Protein AF-M5C1G4-F1 (afdb_monomer_lite)

pLDDT: mean 83.72, std 13.65, range [40.34, 97.38]

Radius of gyration: 17.53 Å; chains: 1; bounding box: 55×46×40 Å

Foldseek 3Di:
DVVLLVCLVPDPDPVSLLVSLVVLLVLLVVLPDDDDPPPPPCCDPVNSVVSLLVCLDLSNLLSLLLQLQQQQVPLPSVLSSLVSLLSSCLDLSNLVNNLVQQPDFHPHAVCSLVVDPDDPPDPDDRRGDTSLSSLLCLLLCPVVPHDLVSLLSSLSSLQSNLPDDDDSVVSNVVSCVSCVVSLVCLLPDDPPRVSNNVSSVVSNVVVVVD

Organism: Thanatephorus cucumeris (strain AG1-IB / isolate 7/3/14) (NCBI:txid1108050)

Secondary structure (DSSP, 8-state):
-HHHHHHHHH---HHHHHHHHHHHHHHHHHHHSPPPTT------HHHHHHHHHHHSSHHHHHHHHHHHHHTTT-HHHHHHHHHHHHHHHTSTTTHHHHHHHHSSBPSS-HHHHH-----TTS-------BHHHHHHHHHH-TTS-S-HHHHHHHHHHHHHHHT--SS-HHHHHHHHHHHHHHHHHHHHS-SS-HHHHHHHHHHHHHHH--

Sequence (210 aa):
MDQVINLSQRSDTVALKSEAARVLVNAVKSLWSPAGPEESIAISSAQRKRAVRRLSNRQSTRALAELVGRSRRYPVLLNEGVIALTLLGSQHHGAPHVISTYDRALDVPMAVVTGSKQSAEEGNTLE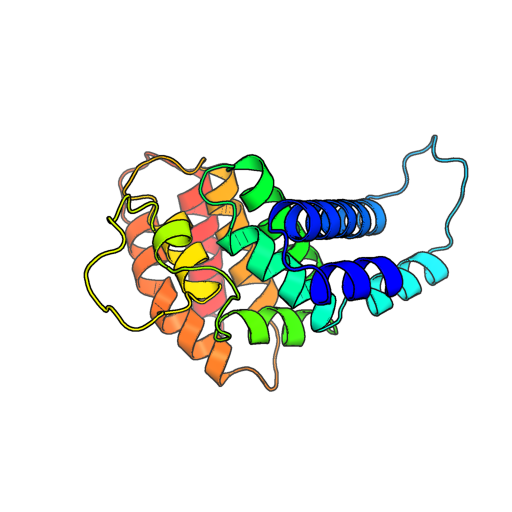HPKLLDMLSIILKNDDKVFPPQLRANVCTLFGSVSSMESSALRTIEKVKRTIKPVLSGIVEADKEEPIVQTAAKKILDAWAET

Structure (mmCIF, N/CA/C/O backbone):
data_AF-M5C1G4-F1
#
_entry.id   AF-M5C1G4-F1
#
loop_
_atom_site.group_PDB
_atom_site.id
_atom_site.type_symbol
_atom_site.label_atom_id
_atom_site.label_alt_id
_atom_site.label_comp_id
_atom_site.label_asym_id
_atom_site.label_entity_id
_atom_site.label_seq_id
_atom_site.pdbx_PDB_ins_code
_atom_site.Cartn_x
_atom_site.Cartn_y
_atom_site.Cartn_z
_atom_site.occupancy
_atom_site.B_iso_or_equiv
_atom_site.auth_seq_id
_atom_site.auth_comp_id
_atom_site.auth_asym_id
_atom_site.auth_atom_id
_atom_site.pdbx_PDB_model_num
ATOM 1 N N . MET A 1 1 ? 13.345 -9.021 -15.022 1.00 65.94 1 MET A N 1
ATOM 2 C CA . MET A 1 1 ? 12.062 -8.591 -14.422 1.00 65.94 1 MET A CA 1
ATOM 3 C C . MET A 1 1 ? 10.884 -8.915 -15.316 1.00 65.94 1 MET A C 1
ATOM 5 O O . MET A 1 1 ? 10.014 -9.633 -14.851 1.00 65.94 1 MET A O 1
ATOM 9 N N . ASP A 1 2 ? 10.894 -8.520 -16.590 1.00 70.06 2 ASP A N 1
ATOM 10 C CA . ASP A 1 2 ? 9.800 -8.841 -17.527 1.00 70.06 2 ASP A CA 1
ATOM 11 C C . ASP A 1 2 ? 9.511 -10.354 -17.608 1.00 70.06 2 ASP A C 1
ATOM 13 O O . ASP A 1 2 ? 8.361 -10.766 -17.566 1.00 70.06 2 ASP A O 1
ATOM 17 N N . GLN A 1 3 ? 10.547 -11.203 -17.588 1.00 68.38 3 GLN A N 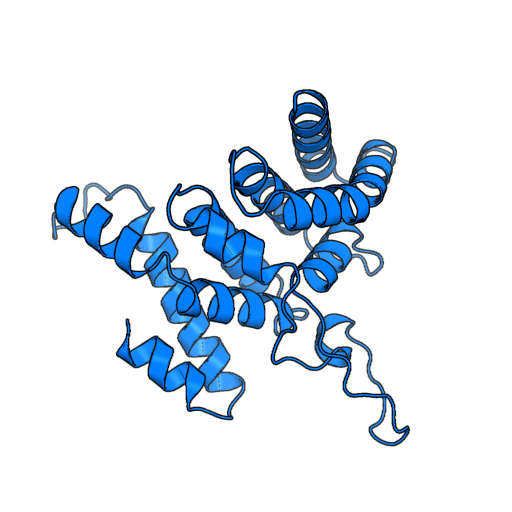1
ATOM 18 C CA . GLN A 1 3 ? 10.390 -12.666 -17.524 1.00 68.38 3 GLN A CA 1
ATOM 19 C C . GLN A 1 3 ? 9.711 -13.158 -16.232 1.00 68.38 3 GLN A C 1
ATOM 21 O O . GLN A 1 3 ? 8.840 -14.014 -16.304 1.00 68.38 3 GLN A O 1
ATOM 26 N N . VAL A 1 4 ? 10.052 -12.600 -15.064 1.00 68.81 4 VAL A N 1
ATOM 27 C CA . VAL A 1 4 ? 9.454 -12.978 -13.764 1.00 68.81 4 VAL A CA 1
ATOM 28 C C . VAL A 1 4 ? 7.987 -12.546 -13.696 1.00 68.81 4 VAL A C 1
ATOM 30 O O . VAL A 1 4 ? 7.127 -13.307 -13.259 1.00 68.81 4 VAL A O 1
ATOM 33 N N . ILE A 1 5 ? 7.685 -11.344 -14.191 1.00 70.62 5 ILE A N 1
ATOM 34 C CA . ILE A 1 5 ? 6.319 -10.817 -14.271 1.00 70.62 5 ILE A CA 1
ATOM 35 C C . ILE A 1 5 ? 5.481 -11.644 -15.259 1.00 70.62 5 ILE A C 1
ATOM 37 O O . ILE A 1 5 ? 4.356 -12.024 -14.937 1.00 70.62 5 ILE A O 1
ATOM 41 N N . ASN A 1 6 ? 6.039 -11.988 -16.422 1.00 70.25 6 ASN A N 1
ATOM 42 C CA . ASN A 1 6 ? 5.366 -12.821 -17.420 1.00 70.25 6 ASN A CA 1
ATOM 43 C C . ASN A 1 6 ? 5.152 -14.262 -16.933 1.00 70.25 6 ASN A C 1
ATOM 45 O O . ASN A 1 6 ? 4.118 -14.853 -17.232 1.00 70.25 6 ASN A O 1
ATOM 49 N N . LEU A 1 7 ? 6.088 -14.828 -16.164 1.00 66.75 7 LEU A N 1
ATOM 50 C CA . LEU A 1 7 ? 5.911 -16.134 -15.522 1.00 66.75 7 LEU A CA 1
ATOM 51 C C . LEU A 1 7 ? 4.775 -16.096 -14.496 1.00 66.75 7 LEU A C 1
ATOM 53 O O . LEU A 1 7 ? 3.922 -16.978 -14.516 1.00 66.75 7 LEU A O 1
ATOM 57 N N . SER A 1 8 ? 4.707 -15.053 -13.663 1.00 65.50 8 SER A N 1
ATOM 58 C CA . SER A 1 8 ? 3.612 -14.863 -12.698 1.00 65.50 8 SER A CA 1
ATOM 59 C C . SER A 1 8 ? 2.239 -14.790 -13.378 1.00 65.50 8 SER A C 1
ATOM 61 O O . SER A 1 8 ? 1.286 -15.415 -12.925 1.00 65.50 8 SER A O 1
ATOM 63 N N . GLN A 1 9 ? 2.140 -14.091 -14.512 1.00 64.31 9 GLN A N 1
ATOM 64 C CA . GLN A 1 9 ? 0.883 -13.969 -15.261 1.00 64.31 9 GLN A CA 1
ATOM 65 C C . GLN A 1 9 ? 0.422 -15.273 -15.921 1.00 64.31 9 GLN A C 1
ATOM 67 O O . GLN A 1 9 ? -0.773 -15.452 -16.126 1.00 64.31 9 GLN A O 1
ATOM 72 N N . ARG A 1 10 ? 1.358 -16.155 -16.281 1.00 68.25 10 ARG A N 1
ATOM 73 C CA . ARG A 1 10 ? 1.081 -17.419 -16.983 1.00 68.25 10 ARG A CA 1
ATOM 74 C C . ARG A 1 10 ? 0.920 -18.617 -16.050 1.00 68.25 10 ARG A C 1
ATOM 76 O O . ARG A 1 10 ? 0.668 -19.715 -16.530 1.00 68.25 10 ARG A O 1
ATOM 83 N N . SER A 1 11 ? 1.148 -18.426 -14.756 1.00 67.06 11 SER A N 1
ATOM 84 C CA . SER A 1 11 ? 1.132 -19.506 -13.776 1.00 67.06 11 SER A CA 1
ATOM 85 C C . SER A 1 11 ? -0.182 -19.508 -13.023 1.00 67.06 11 SER A C 1
ATOM 87 O O . SER A 1 11 ? -0.544 -18.489 -12.448 1.00 67.06 11 SER A O 1
ATOM 89 N N . ASP A 1 12 ? -0.842 -20.657 -12.935 1.00 61.38 12 ASP A N 1
ATOM 90 C CA . ASP A 1 12 ? -2.102 -20.787 -12.191 1.00 61.38 12 ASP A CA 1
ATOM 91 C C . ASP A 1 12 ? -1.889 -21.064 -10.695 1.00 61.38 12 ASP A C 1
ATOM 93 O O . ASP A 1 12 ? -2.826 -21.033 -9.898 1.00 61.38 12 ASP A O 1
ATOM 97 N N . THR A 1 13 ? -0.642 -21.291 -10.269 1.00 74.12 13 THR A N 1
ATOM 98 C CA . THR A 1 13 ? -0.345 -21.607 -8.871 1.00 74.12 13 THR A CA 1
ATOM 99 C C . THR A 1 13 ? -0.156 -20.342 -8.034 1.00 74.12 13 THR A C 1
ATOM 101 O O . THR A 1 13 ? 0.699 -19.489 -8.292 1.00 74.12 13 THR A O 1
ATOM 104 N N . VAL A 1 14 ? -0.935 -20.242 -6.954 1.00 71.06 14 VAL A N 1
ATOM 105 C CA . VAL A 1 14 ? -0.861 -19.135 -5.984 1.00 71.06 14 VAL A CA 1
ATOM 106 C C . VAL A 1 14 ? 0.544 -19.007 -5.384 1.00 71.06 14 VAL A C 1
ATOM 108 O O . VAL A 1 14 ? 1.018 -17.890 -5.165 1.00 71.06 14 VAL A O 1
ATOM 111 N N . ALA A 1 15 ? 1.235 -20.131 -5.170 1.00 73.56 15 ALA A N 1
ATOM 112 C CA . ALA A 1 15 ? 2.601 -20.161 -4.652 1.00 73.56 15 ALA A CA 1
ATOM 113 C C . ALA A 1 15 ? 3.581 -19.416 -5.574 1.00 73.56 15 ALA A C 1
ATOM 115 O O . ALA A 1 15 ? 4.295 -18.525 -5.117 1.00 73.56 15 ALA A O 1
ATOM 116 N N . LEU A 1 16 ? 3.555 -19.700 -6.880 1.00 76.56 16 LEU A N 1
ATOM 117 C CA . LEU A 1 16 ? 4.459 -19.068 -7.841 1.00 76.56 16 LEU A CA 1
ATOM 118 C C . LEU A 1 16 ? 4.124 -17.586 -8.058 1.00 76.56 16 LEU A C 1
ATOM 120 O O . LEU A 1 16 ? 5.034 -16.759 -8.110 1.00 76.56 16 LEU A O 1
ATOM 124 N N . LYS A 1 17 ? 2.832 -17.220 -8.091 1.00 76.81 17 LYS A N 1
ATOM 125 C CA . LYS A 1 17 ? 2.408 -15.806 -8.141 1.00 76.81 17 LYS A CA 1
ATOM 126 C C . LYS A 1 17 ? 2.894 -15.019 -6.917 1.00 76.81 17 LYS A C 1
ATOM 128 O O . LYS A 1 17 ? 3.276 -13.855 -7.042 1.00 76.81 17 LYS A O 1
ATOM 133 N N . SER A 1 18 ? 2.867 -15.636 -5.736 1.00 76.75 18 SER A N 1
ATOM 134 C CA . SER A 1 18 ? 3.304 -15.015 -4.477 1.00 76.75 18 SER A CA 1
ATOM 135 C C . SER A 1 18 ? 4.822 -14.871 -4.414 1.00 76.75 18 SER A C 1
ATOM 137 O O . SER A 1 18 ? 5.313 -13.816 -4.021 1.00 76.75 18 SER A O 1
ATOM 139 N N . GLU A 1 19 ? 5.564 -15.876 -4.878 1.00 81.00 19 GLU A N 1
ATOM 140 C CA . GLU A 1 19 ? 7.027 -15.834 -4.905 1.00 81.00 19 GLU A CA 1
ATOM 141 C C . GLU A 1 19 ? 7.555 -14.836 -5.943 1.00 81.00 19 GLU A C 1
ATOM 143 O O . GLU A 1 19 ? 8.418 -14.012 -5.646 1.00 81.00 19 GLU A O 1
ATOM 148 N N . ALA A 1 20 ? 6.962 -14.798 -7.139 1.00 79.19 20 ALA A N 1
ATOM 149 C CA . ALA A 1 20 ? 7.294 -13.786 -8.139 1.00 79.19 20 ALA A CA 1
ATOM 150 C C . ALA A 1 20 ? 7.023 -12.358 -7.629 1.00 79.19 20 ALA A C 1
ATOM 152 O O . ALA A 1 20 ? 7.803 -11.438 -7.887 1.00 79.19 20 ALA A O 1
ATOM 153 N N . ALA A 1 21 ? 5.939 -12.167 -6.870 1.00 80.50 21 ALA A N 1
ATOM 154 C CA . ALA A 1 21 ? 5.645 -10.885 -6.245 1.00 80.50 21 ALA A CA 1
ATOM 155 C C . ALA A 1 21 ? 6.619 -10.551 -5.098 1.00 80.50 21 ALA A C 1
ATOM 157 O O . ALA A 1 21 ? 6.988 -9.388 -4.959 1.00 80.50 21 ALA A O 1
ATOM 158 N N . ARG A 1 22 ? 7.110 -11.538 -4.334 1.00 85.31 22 ARG A N 1
ATOM 159 C CA . ARG A 1 22 ? 8.187 -11.343 -3.342 1.00 85.31 22 ARG A CA 1
ATOM 160 C C . ARG A 1 22 ? 9.498 -10.903 -3.981 1.00 85.31 22 ARG A C 1
ATOM 162 O O . ARG A 1 22 ? 10.123 -9.954 -3.514 1.00 85.31 22 ARG A O 1
ATOM 169 N N . VAL A 1 23 ? 9.886 -11.529 -5.091 1.00 86.88 23 VAL A N 1
ATOM 170 C CA . VAL A 1 23 ? 11.059 -11.101 -5.870 1.00 86.88 23 VAL A CA 1
ATOM 171 C C . VAL A 1 23 ? 10.890 -9.653 -6.337 1.00 86.88 23 VAL A C 1
ATOM 173 O O . VAL A 1 23 ? 11.825 -8.857 -6.249 1.00 86.88 23 VAL A O 1
ATOM 176 N N . LEU A 1 24 ? 9.688 -9.281 -6.786 1.00 85.56 24 LEU A N 1
ATOM 177 C CA . LEU A 1 24 ? 9.374 -7.909 -7.179 1.00 85.56 24 LEU A CA 1
ATOM 178 C C . LEU A 1 24 ? 9.450 -6.922 -6.006 1.00 85.56 24 LEU A C 1
ATOM 180 O O . LEU A 1 24 ? 10.047 -5.860 -6.161 1.00 85.56 24 LEU A O 1
ATOM 184 N N . VAL A 1 25 ? 8.893 -7.269 -4.844 1.00 87.25 25 VAL A N 1
ATOM 185 C CA . VAL A 1 25 ? 9.008 -6.485 -3.605 1.00 87.25 25 VAL A CA 1
ATOM 186 C C . VAL A 1 25 ? 10.475 -6.217 -3.276 1.00 87.25 25 VAL A C 1
ATOM 188 O O . VAL A 1 25 ? 10.849 -5.064 -3.061 1.00 87.25 25 VAL A O 1
ATOM 191 N N . ASN A 1 26 ? 11.310 -7.257 -3.279 1.00 87.69 26 ASN A N 1
ATOM 192 C CA . ASN A 1 26 ? 12.729 -7.129 -2.960 1.00 87.69 26 ASN A CA 1
ATOM 193 C C . ASN A 1 26 ? 13.451 -6.250 -3.983 1.00 87.69 26 ASN A C 1
ATOM 195 O O . ASN A 1 26 ? 14.178 -5.342 -3.596 1.00 87.69 26 ASN A O 1
ATOM 199 N N . ALA A 1 27 ? 13.175 -6.427 -5.277 1.00 85.19 27 ALA A N 1
ATOM 200 C CA . ALA A 1 27 ? 13.736 -5.574 -6.321 1.00 85.19 27 ALA A CA 1
ATOM 201 C C . ALA A 1 27 ? 13.354 -4.093 -6.143 1.00 85.19 27 ALA A C 1
ATOM 203 O O . ALA A 1 27 ? 14.204 -3.218 -6.308 1.00 85.19 27 ALA A O 1
ATOM 204 N N . VAL A 1 28 ? 12.096 -3.799 -5.786 1.00 85.19 28 VAL A N 1
ATOM 205 C CA . VAL A 1 28 ? 11.648 -2.429 -5.488 1.00 85.19 28 VAL A CA 1
ATOM 206 C C . VAL A 1 28 ? 12.364 -1.892 -4.248 1.00 85.19 28 VAL A C 1
ATOM 208 O O . VAL A 1 28 ? 12.929 -0.808 -4.305 1.00 85.19 28 VAL A O 1
ATOM 211 N N . LYS A 1 29 ? 12.423 -2.639 -3.143 1.00 85.50 29 LYS A N 1
ATOM 212 C CA . LYS A 1 29 ? 13.118 -2.181 -1.929 1.00 85.50 29 LYS A CA 1
ATOM 213 C C . LYS A 1 29 ? 14.605 -1.909 -2.183 1.00 85.50 29 LYS A C 1
ATOM 215 O O . LYS A 1 29 ? 15.086 -0.833 -1.842 1.00 85.50 29 LYS A O 1
ATOM 220 N N . SER A 1 30 ? 15.316 -2.827 -2.841 1.00 84.69 30 SER A N 1
ATOM 221 C CA . SER A 1 30 ? 16.748 -2.681 -3.138 1.00 84.69 30 SER A CA 1
ATOM 222 C C . SER A 1 30 ? 17.047 -1.468 -4.021 1.00 84.69 30 SER A C 1
ATOM 224 O O . SER A 1 30 ? 18.029 -0.770 -3.798 1.00 84.69 30 SER A O 1
ATOM 226 N N . LEU A 1 31 ? 16.188 -1.163 -4.999 1.00 83.56 31 LEU A N 1
ATOM 227 C CA . LEU A 1 31 ? 16.377 0.003 -5.870 1.00 83.56 31 LEU A CA 1
ATOM 228 C C . LEU A 1 31 ? 16.142 1.347 -5.165 1.00 83.56 31 LEU A C 1
ATOM 230 O O . LEU A 1 31 ? 16.612 2.370 -5.664 1.00 83.56 31 LEU A O 1
ATOM 234 N N . TRP A 1 32 ? 15.426 1.350 -4.039 1.00 84.12 32 TRP A N 1
ATOM 235 C CA . TRP A 1 32 ? 15.151 2.538 -3.226 1.00 84.12 32 TRP A CA 1
ATOM 236 C C . TRP A 1 32 ? 15.997 2.608 -1.951 1.00 84.12 32 TRP A C 1
ATOM 238 O O . TRP A 1 32 ? 15.960 3.627 -1.263 1.00 84.12 32 TRP A O 1
ATOM 248 N N . SER A 1 33 ? 16.793 1.578 -1.657 1.00 78.88 33 SER A N 1
ATOM 249 C CA . SER A 1 33 ? 17.777 1.631 -0.580 1.00 78.88 33 SER A CA 1
ATOM 250 C C . SER A 1 33 ? 18.936 2.557 -0.972 1.00 78.88 33 SER A C 1
ATOM 252 O O . SER A 1 33 ? 19.431 2.480 -2.107 1.00 78.88 33 SER A O 1
ATOM 254 N N . PRO A 1 34 ? 19.410 3.443 -0.075 1.00 66.25 34 PRO A N 1
ATOM 255 C CA . PRO A 1 34 ? 20.711 4.069 -0.265 1.00 66.25 34 PRO A CA 1
ATOM 256 C C . PRO A 1 34 ? 21.771 2.959 -0.341 1.00 66.25 34 PRO A C 1
ATOM 258 O O . PRO A 1 34 ? 21.681 1.970 0.386 1.00 66.25 34 PRO A O 1
ATOM 261 N N . ALA A 1 35 ? 22.738 3.094 -1.255 1.00 60.47 35 ALA A N 1
ATOM 262 C CA . ALA A 1 35 ? 23.834 2.129 -1.337 1.00 60.47 35 ALA A CA 1
ATOM 263 C C . ALA A 1 35 ? 24.643 2.220 -0.038 1.00 60.47 35 ALA A C 1
ATOM 265 O O . ALA A 1 35 ? 25.035 3.321 0.357 1.00 60.47 35 ALA A O 1
ATOM 266 N N . GLY A 1 36 ? 24.840 1.087 0.633 1.00 58.25 36 GLY A N 1
ATOM 267 C CA . GLY A 1 36 ? 25.713 1.018 1.798 1.00 58.25 36 GLY A CA 1
ATOM 268 C C . GLY A 1 36 ? 27.183 1.190 1.393 1.00 58.25 36 GLY A C 1
ATOM 269 O O . GLY A 1 36 ? 27.531 0.928 0.241 1.00 58.25 36 GLY A O 1
ATOM 270 N N . PRO A 1 37 ? 28.065 1.600 2.321 1.00 54.53 37 PRO A N 1
ATOM 271 C CA . PRO A 1 37 ? 29.493 1.774 2.043 1.00 54.53 37 PRO A CA 1
ATOM 272 C C . PRO A 1 37 ? 30.215 0.487 1.588 1.00 54.53 37 PRO A C 1
ATOM 274 O O . PRO A 1 37 ? 31.289 0.587 1.006 1.00 54.53 37 PRO A O 1
ATOM 277 N N . GLU A 1 38 ? 29.631 -0.701 1.799 1.00 56.44 38 GLU A N 1
ATOM 278 C CA . GLU A 1 38 ? 30.237 -2.005 1.469 1.00 56.44 38 GLU A CA 1
ATOM 279 C C . GLU A 1 38 ? 29.704 -2.672 0.181 1.00 56.44 38 GLU A C 1
ATOM 281 O O . GLU A 1 38 ? 30.217 -3.713 -0.231 1.00 56.44 38 GLU A O 1
ATOM 286 N N . GLU A 1 39 ? 28.711 -2.095 -0.509 1.00 56.59 39 GLU A N 1
ATOM 287 C CA . GLU A 1 39 ? 28.192 -2.674 -1.760 1.00 56.59 39 GLU A CA 1
ATOM 288 C C . GLU A 1 39 ? 29.066 -2.264 -2.959 1.00 56.59 39 GLU A C 1
ATOM 290 O O . GLU A 1 39 ? 28.833 -1.268 -3.644 1.00 56.59 39 GLU A O 1
ATOM 295 N N . SER A 1 40 ? 30.090 -3.073 -3.229 1.00 49.34 40 SER A N 1
ATOM 296 C CA . SER A 1 40 ? 31.132 -2.898 -4.255 1.00 49.34 40 SER A CA 1
ATOM 297 C C . SER A 1 40 ? 30.675 -3.035 -5.721 1.00 49.34 40 SER A C 1
ATOM 299 O O . SER A 1 40 ? 31.493 -3.196 -6.625 1.00 49.34 40 SER A O 1
ATOM 301 N N . ILE A 1 41 ? 29.380 -2.876 -6.004 1.00 56.31 41 ILE A N 1
ATOM 302 C CA . ILE A 1 41 ? 28.877 -2.633 -7.360 1.00 56.31 41 ILE A CA 1
ATOM 303 C C . ILE A 1 41 ? 28.204 -1.267 -7.335 1.00 56.31 41 ILE A C 1
ATOM 305 O O . ILE A 1 41 ? 27.015 -1.147 -7.041 1.00 56.31 41 ILE A O 1
ATOM 309 N N . ALA A 1 42 ? 28.969 -0.219 -7.641 1.00 62.50 42 ALA A N 1
ATOM 310 C CA . ALA A 1 42 ? 28.446 1.135 -7.773 1.00 62.50 42 ALA A CA 1
ATOM 311 C C . ALA A 1 42 ? 27.492 1.211 -8.981 1.00 62.50 42 ALA A C 1
ATOM 313 O O . ALA A 1 42 ? 27.868 1.617 -10.080 1.00 62.50 42 ALA A O 1
ATOM 314 N N . ILE A 1 43 ? 26.238 0.791 -8.792 1.00 68.06 43 ILE A N 1
ATOM 315 C CA . ILE A 1 43 ? 25.170 1.002 -9.767 1.00 68.06 43 ILE A CA 1
ATOM 316 C C . ILE A 1 43 ? 25.020 2.510 -9.916 1.00 68.06 43 ILE A C 1
ATOM 318 O O . ILE A 1 43 ? 24.701 3.215 -8.954 1.00 68.06 43 ILE A O 1
ATOM 322 N N . SER A 1 44 ? 25.237 3.016 -11.128 1.00 78.62 44 SER A N 1
ATOM 323 C CA . SER A 1 44 ? 25.150 4.452 -11.352 1.00 78.62 44 SER A CA 1
ATOM 324 C C . SER A 1 44 ? 23.735 4.949 -11.047 1.00 78.62 44 SER A C 1
ATOM 326 O O . SER A 1 44 ? 22.735 4.263 -11.290 1.00 78.62 44 SER A O 1
ATOM 328 N N . SER A 1 45 ? 23.623 6.186 -10.561 1.00 79.69 45 SER A N 1
ATOM 329 C CA . SER A 1 45 ? 22.319 6.827 -10.331 1.00 79.69 45 SER A CA 1
ATOM 330 C C . SER A 1 45 ? 21.423 6.767 -11.583 1.00 79.69 45 SER A C 1
ATOM 332 O O . SER A 1 45 ? 20.214 6.551 -11.490 1.00 79.69 45 SER A O 1
ATOM 334 N N . ALA A 1 46 ? 22.018 6.849 -12.780 1.00 82.56 46 ALA A N 1
ATOM 335 C CA . ALA A 1 46 ? 21.313 6.702 -14.051 1.00 82.56 46 ALA A CA 1
ATOM 336 C C . ALA A 1 46 ? 20.754 5.282 -14.274 1.00 82.56 46 ALA A C 1
ATOM 338 O O . ALA A 1 46 ? 19.598 5.136 -14.685 1.00 82.56 46 ALA A O 1
ATOM 339 N N . GLN A 1 47 ? 21.535 4.238 -13.975 1.00 83.56 47 GLN A N 1
ATOM 340 C CA . GLN A 1 47 ? 21.085 2.844 -14.050 1.00 83.56 47 GLN A CA 1
ATOM 341 C C . GLN A 1 47 ? 19.946 2.575 -13.062 1.00 83.56 47 GLN A C 1
ATOM 343 O O . GLN A 1 47 ? 18.927 2.000 -13.453 1.00 83.56 47 GLN A O 1
ATOM 348 N N . ARG A 1 48 ? 20.058 3.079 -11.825 1.00 83.00 48 ARG A N 1
ATOM 349 C CA . ARG A 1 48 ? 18.999 2.987 -10.809 1.00 83.00 48 ARG A CA 1
ATOM 350 C C . ARG A 1 48 ? 17.713 3.668 -11.277 1.00 83.00 48 ARG A C 1
ATOM 352 O O . ARG A 1 48 ? 16.666 3.029 -11.312 1.00 83.00 48 ARG A O 1
ATOM 359 N N . LYS A 1 49 ? 17.787 4.917 -11.756 1.00 83.81 49 LYS A N 1
ATOM 360 C CA . LYS A 1 49 ? 16.630 5.644 -12.324 1.00 83.81 49 LYS A CA 1
ATOM 361 C C . LYS A 1 49 ? 15.995 4.910 -13.510 1.00 83.81 49 LYS A C 1
ATOM 363 O O . LYS A 1 49 ? 14.778 4.945 -13.689 1.00 83.81 49 LYS A O 1
ATOM 368 N N . ARG A 1 50 ? 16.793 4.249 -14.357 1.00 86.25 50 ARG A N 1
ATOM 369 C CA . ARG A 1 50 ? 16.278 3.432 -15.469 1.00 86.25 50 ARG A CA 1
ATOM 370 C C . ARG A 1 50 ? 15.547 2.187 -14.962 1.00 86.25 50 ARG A C 1
ATOM 372 O O . ARG A 1 50 ? 14.477 1.880 -15.478 1.00 86.25 50 ARG A O 1
ATOM 379 N N . ALA A 1 51 ? 16.094 1.497 -13.964 1.00 86.25 51 ALA A N 1
ATOM 380 C CA . ALA A 1 51 ? 15.474 0.319 -13.365 1.00 86.25 51 ALA A CA 1
ATOM 381 C C . ALA A 1 51 ? 14.161 0.662 -12.640 1.00 86.25 51 ALA A C 1
ATOM 383 O O . ALA A 1 51 ? 13.150 0.010 -12.893 1.00 86.25 51 ALA A O 1
ATOM 384 N N . VAL A 1 52 ? 14.148 1.742 -11.849 1.00 86.56 52 VAL A N 1
ATOM 385 C CA . VAL A 1 52 ? 12.946 2.315 -11.216 1.00 86.56 52 VAL A CA 1
ATOM 386 C C . VAL A 1 52 ? 11.847 2.532 -12.254 1.00 86.56 52 VAL A C 1
ATOM 388 O O . VAL A 1 52 ? 10.761 1.974 -12.132 1.00 86.56 52 VAL A O 1
ATOM 391 N N . ARG A 1 53 ? 12.150 3.253 -13.343 1.00 86.81 53 ARG A N 1
ATOM 392 C CA . ARG A 1 53 ? 11.178 3.513 -14.418 1.00 86.81 53 ARG A CA 1
ATOM 393 C C . ARG A 1 53 ? 10.652 2.242 -15.079 1.00 86.81 53 ARG A C 1
ATOM 395 O O . ARG A 1 53 ? 9.476 2.187 -15.411 1.00 86.81 53 ARG A O 1
ATOM 402 N N . ARG A 1 54 ? 11.496 1.220 -15.257 1.00 88.25 54 ARG A N 1
ATOM 403 C CA . ARG A 1 54 ? 11.055 -0.071 -15.806 1.00 88.25 54 ARG A CA 1
ATOM 404 C C . ARG A 1 54 ? 10.108 -0.806 -14.866 1.00 88.25 54 ARG A C 1
ATOM 406 O O . ARG A 1 54 ? 9.201 -1.464 -15.358 1.00 88.25 54 ARG A O 1
ATOM 413 N N . LEU A 1 55 ? 10.305 -0.712 -13.552 1.00 88.44 55 LEU A N 1
ATOM 414 C CA . LEU A 1 55 ? 9.430 -1.354 -12.568 1.00 88.44 55 LEU A CA 1
ATOM 415 C C . LEU A 1 55 ? 8.133 -0.585 -12.324 1.00 88.44 55 LEU A C 1
ATOM 417 O O . LEU A 1 55 ? 7.122 -1.219 -12.028 1.00 88.44 55 LEU A O 1
ATOM 421 N N . SER A 1 56 ? 8.133 0.737 -12.493 1.00 90.62 56 SER A N 1
ATOM 422 C CA . SER A 1 56 ? 6.950 1.599 -12.396 1.00 90.62 56 SER A CA 1
ATOM 423 C C . SER A 1 56 ? 6.007 1.412 -13.589 1.00 90.62 56 SER A C 1
ATOM 425 O O . SER A 1 56 ? 5.843 2.304 -14.414 1.00 90.62 56 SER A O 1
ATOM 427 N N . ASN A 1 57 ? 5.387 0.237 -13.690 1.00 91.50 57 ASN A N 1
ATOM 428 C CA . ASN A 1 57 ? 4.467 -0.127 -14.762 1.00 91.50 57 ASN A CA 1
ATOM 429 C C . ASN A 1 57 ? 3.193 -0.812 -14.217 1.00 91.50 57 ASN A C 1
ATOM 431 O O . ASN A 1 57 ? 3.102 -1.190 -13.042 1.00 91.50 57 ASN A O 1
ATOM 435 N N . ARG A 1 58 ? 2.188 -0.991 -15.086 1.00 91.75 58 ARG A N 1
ATOM 436 C CA . ARG A 1 58 ? 0.889 -1.605 -14.734 1.00 91.75 58 ARG A CA 1
ATOM 437 C C . ARG A 1 58 ? 0.995 -3.052 -14.249 1.00 91.75 58 ARG A C 1
ATOM 439 O O . ARG A 1 58 ? 0.187 -3.480 -13.434 1.00 91.75 58 ARG A O 1
ATOM 446 N N . GLN A 1 59 ? 1.934 -3.827 -14.780 1.00 91.00 59 GLN A N 1
ATOM 447 C CA . GLN A 1 59 ? 2.055 -5.244 -14.447 1.00 91.00 59 GLN A CA 1
ATOM 448 C C . GLN A 1 59 ? 2.668 -5.431 -13.056 1.00 91.00 59 GLN A C 1
ATOM 450 O O . GLN A 1 59 ? 2.152 -6.222 -12.271 1.00 91.00 59 GLN A O 1
ATOM 455 N N . SER A 1 60 ? 3.705 -4.658 -12.726 1.00 91.56 60 SER A N 1
ATOM 456 C CA . SER A 1 60 ? 4.327 -4.664 -11.399 1.00 91.56 60 SER A CA 1
ATOM 457 C C . SER A 1 60 ? 3.336 -4.245 -10.314 1.00 91.56 60 SER A C 1
ATOM 459 O O . SER A 1 60 ? 3.163 -4.942 -9.320 1.00 91.56 60 SER A O 1
ATOM 461 N N . THR A 1 61 ? 2.638 -3.125 -10.521 1.00 93.44 61 THR A N 1
ATOM 462 C CA . THR A 1 61 ? 1.644 -2.612 -9.561 1.00 93.44 61 THR A CA 1
ATOM 463 C C . THR A 1 61 ? 0.475 -3.576 -9.376 1.00 93.44 61 THR A C 1
ATOM 465 O O . THR A 1 61 ? 0.036 -3.783 -8.247 1.00 93.44 61 THR A O 1
ATOM 468 N N . ARG A 1 62 ? 0.021 -4.241 -10.448 1.00 93.50 62 ARG A N 1
ATOM 469 C CA . ARG A 1 62 ? -0.982 -5.311 -10.361 1.00 93.50 62 ARG A CA 1
ATOM 470 C C . ARG A 1 62 ? -0.482 -6.505 -9.548 1.00 93.50 62 ARG A C 1
ATOM 472 O O . ARG A 1 62 ? -1.181 -6.934 -8.639 1.00 93.50 62 ARG A O 1
ATOM 479 N N . ALA A 1 63 ? 0.712 -7.018 -9.840 1.00 91.62 63 ALA A N 1
ATOM 480 C CA . ALA A 1 63 ? 1.269 -8.163 -9.120 1.00 91.62 63 ALA A CA 1
ATOM 481 C C . ALA A 1 63 ? 1.422 -7.876 -7.614 1.00 91.62 63 ALA A C 1
ATOM 483 O O . ALA A 1 63 ? 1.116 -8.735 -6.788 1.00 91.62 63 ALA A O 1
ATOM 484 N N . LEU A 1 64 ? 1.833 -6.654 -7.255 1.00 94.44 64 LEU A N 1
ATOM 485 C CA . LEU A 1 64 ? 1.904 -6.201 -5.863 1.00 94.44 64 LEU A CA 1
ATOM 486 C C . LEU A 1 64 ? 0.516 -6.063 -5.220 1.00 94.44 64 LEU A C 1
ATOM 488 O O . LEU A 1 64 ? 0.329 -6.491 -4.086 1.00 94.44 64 LEU A O 1
ATOM 492 N N . ALA A 1 65 ? -0.468 -5.512 -5.934 1.00 95.31 65 ALA A N 1
ATOM 493 C CA . ALA A 1 65 ? -1.838 -5.399 -5.432 1.00 95.31 65 ALA A CA 1
ATOM 494 C C . ALA A 1 65 ? -2.464 -6.776 -5.159 1.00 95.31 65 ALA A C 1
ATOM 496 O O . ALA A 1 65 ? -3.086 -6.988 -4.120 1.00 95.31 65 ALA A O 1
ATOM 497 N N . GLU A 1 66 ? -2.249 -7.741 -6.054 1.00 92.88 66 GLU A N 1
ATOM 498 C CA . GLU A 1 66 ? -2.725 -9.107 -5.851 1.00 92.88 66 GLU A CA 1
ATOM 499 C C . GLU A 1 66 ? -1.968 -9.825 -4.722 1.00 92.88 66 GLU A C 1
ATOM 501 O O . GLU A 1 66 ? -2.584 -10.600 -3.992 1.00 92.88 66 GLU A O 1
ATOM 506 N N . LEU A 1 67 ? -0.665 -9.553 -4.535 1.00 92.50 67 LEU A N 1
ATOM 507 C CA . LEU A 1 67 ? 0.092 -10.021 -3.366 1.00 92.50 67 LEU A CA 1
ATOM 508 C C . LEU A 1 67 ? -0.542 -9.508 -2.069 1.00 92.50 67 LEU A C 1
ATOM 510 O O . LEU A 1 67 ? -0.734 -10.296 -1.146 1.00 92.50 67 LEU A O 1
ATOM 514 N N . VAL A 1 68 ? -0.903 -8.224 -2.005 1.00 94.69 68 VAL A N 1
ATOM 515 C CA . VAL A 1 68 ? -1.596 -7.655 -0.841 1.00 94.69 68 VAL A CA 1
ATOM 516 C C . VAL A 1 68 ? -2.943 -8.356 -0.627 1.00 94.69 68 VAL A C 1
ATOM 518 O O . VAL A 1 68 ? -3.217 -8.816 0.477 1.00 94.69 68 VAL A O 1
ATOM 521 N N . GLY A 1 69 ? -3.744 -8.546 -1.679 1.00 91.81 69 GLY A N 1
ATOM 522 C CA . GLY A 1 69 ? -5.036 -9.235 -1.574 1.00 91.81 69 GLY A CA 1
ATOM 523 C C . GLY A 1 69 ? -4.941 -10.676 -1.052 1.00 91.81 69 GLY A C 1
ATOM 524 O O . GLY A 1 69 ? -5.745 -11.091 -0.223 1.00 91.81 69 GLY A O 1
ATOM 525 N N . ARG A 1 70 ? -3.938 -11.452 -1.480 1.00 90.12 70 ARG A N 1
ATOM 526 C CA . ARG A 1 70 ? -3.792 -12.865 -1.066 1.00 90.12 70 ARG A CA 1
ATOM 527 C C . ARG A 1 70 ? -3.096 -13.067 0.283 1.00 90.12 70 ARG A C 1
ATOM 529 O O . ARG A 1 70 ? -3.095 -14.180 0.802 1.00 90.12 70 ARG A O 1
ATOM 536 N N . SER A 1 71 ? -2.495 -12.023 0.855 1.00 90.38 71 SER A N 1
ATOM 537 C CA . SER A 1 71 ? -1.596 -12.153 2.011 1.00 90.38 71 SER A CA 1
ATOM 538 C C . SER A 1 71 ? -2.244 -11.826 3.358 1.00 90.38 71 SER A C 1
ATOM 540 O O . SER A 1 71 ? -1.507 -11.605 4.313 1.00 90.38 71 SER A O 1
ATOM 542 N N . ARG A 1 72 ? -3.585 -11.827 3.492 1.00 90.62 72 ARG A N 1
ATOM 543 C CA . ARG A 1 72 ? -4.287 -11.480 4.756 1.00 90.62 72 ARG A CA 1
ATOM 544 C C . ARG A 1 72 ? -3.655 -12.129 5.994 1.00 90.62 72 ARG A C 1
ATOM 546 O O . ARG A 1 72 ? -3.426 -11.461 6.994 1.00 90.62 72 ARG A O 1
ATOM 553 N N . ARG A 1 73 ? -3.344 -13.427 5.905 1.00 88.12 73 ARG A N 1
ATOM 554 C CA . ARG A 1 73 ? -2.783 -14.236 7.006 1.00 88.12 73 ARG A CA 1
ATOM 555 C C . ARG A 1 73 ? -1.305 -13.964 7.307 1.00 88.12 73 ARG A C 1
ATOM 557 O O . ARG A 1 73 ? -0.776 -14.513 8.265 1.00 88.12 73 ARG A O 1
ATOM 564 N N . TYR A 1 74 ? -0.636 -13.145 6.501 1.00 90.56 74 TYR A N 1
ATOM 565 C CA . TYR A 1 74 ? 0.797 -12.887 6.579 1.00 90.56 74 TYR A CA 1
ATOM 566 C C . TYR A 1 74 ? 1.056 -11.372 6.671 1.00 90.56 74 TYR A C 1
ATOM 568 O O . TYR A 1 74 ? 1.415 -10.749 5.668 1.00 90.56 74 TYR A O 1
ATOM 576 N N . PRO A 1 75 ? 0.917 -10.757 7.865 1.00 91.06 75 PRO A N 1
ATOM 577 C CA . PRO A 1 75 ? 1.082 -9.311 8.050 1.00 91.06 75 PRO A CA 1
ATOM 578 C C . PRO A 1 75 ? 2.418 -8.758 7.555 1.00 91.06 75 PRO A C 1
ATOM 580 O O . PRO A 1 75 ? 2.469 -7.644 7.038 1.00 91.06 75 PRO A O 1
ATOM 583 N N . VAL A 1 76 ? 3.490 -9.553 7.653 1.00 90.44 76 VAL A N 1
ATOM 584 C CA . VAL A 1 76 ? 4.799 -9.195 7.092 1.00 90.44 76 VAL A CA 1
ATOM 585 C C . VAL A 1 76 ? 4.668 -8.965 5.588 1.00 90.44 76 VAL A C 1
ATOM 587 O O . VAL A 1 76 ? 4.957 -7.867 5.132 1.00 90.44 76 VAL A O 1
ATOM 590 N N . LEU A 1 77 ? 4.138 -9.936 4.835 1.00 90.31 77 LEU A N 1
ATOM 591 C CA . LEU A 1 77 ? 3.975 -9.831 3.381 1.00 90.31 77 LEU A CA 1
ATOM 592 C C . LEU A 1 77 ? 3.057 -8.685 2.958 1.00 90.31 77 LEU A C 1
ATOM 594 O O . LEU A 1 77 ? 3.355 -7.995 1.983 1.00 90.31 77 LEU A O 1
ATOM 598 N N . LEU A 1 78 ? 1.969 -8.457 3.701 1.00 94.06 78 LEU A N 1
ATOM 599 C CA . LEU A 1 78 ? 1.107 -7.292 3.488 1.00 94.06 78 LEU A CA 1
ATOM 600 C C . LEU A 1 78 ? 1.907 -6.001 3.582 1.00 94.06 78 LEU A C 1
ATOM 602 O O . LEU A 1 78 ? 1.834 -5.162 2.687 1.00 94.06 78 LEU A O 1
ATOM 606 N N . ASN A 1 79 ? 2.702 -5.867 4.641 1.00 94.81 79 ASN A N 1
ATOM 607 C CA . ASN A 1 79 ? 3.502 -4.680 4.877 1.00 94.81 79 ASN A CA 1
ATOM 608 C C . ASN A 1 79 ? 4.528 -4.462 3.767 1.00 94.81 79 ASN A C 1
ATOM 610 O O . ASN A 1 79 ? 4.697 -3.344 3.288 1.00 94.81 79 ASN A O 1
ATOM 614 N N . GLU A 1 80 ? 5.180 -5.527 3.303 1.00 93.25 80 GLU A N 1
ATOM 615 C CA . GLU A 1 80 ? 6.127 -5.417 2.200 1.00 93.25 80 GLU A CA 1
ATOM 616 C C . GLU A 1 80 ? 5.463 -5.000 0.883 1.00 93.25 80 GLU A C 1
ATOM 618 O O . GLU A 1 80 ? 6.005 -4.153 0.171 1.00 93.25 80 GLU A O 1
ATOM 623 N N . GLY A 1 81 ? 4.289 -5.561 0.578 1.00 95.50 81 GLY A N 1
ATOM 624 C CA . GLY A 1 81 ? 3.499 -5.190 -0.594 1.00 95.50 81 GLY A CA 1
ATOM 625 C C . GLY A 1 81 ? 3.030 -3.735 -0.539 1.00 95.50 81 GLY A C 1
ATOM 626 O O . GLY A 1 81 ? 3.182 -3.009 -1.519 1.00 95.50 81 GLY A O 1
ATOM 627 N N . VAL A 1 82 ? 2.534 -3.286 0.619 1.00 97.00 82 VAL A N 1
ATOM 628 C CA . VAL A 1 82 ? 2.132 -1.891 0.860 1.00 97.00 82 VAL A CA 1
ATOM 629 C C . VAL A 1 82 ? 3.320 -0.950 0.685 1.00 97.00 82 VAL A C 1
ATOM 631 O O . VAL A 1 82 ? 3.214 0.010 -0.068 1.00 97.00 82 VAL A O 1
ATOM 634 N N . ILE A 1 83 ? 4.474 -1.248 1.289 1.00 95.38 83 ILE A N 1
ATOM 635 C CA . ILE A 1 83 ? 5.688 -0.432 1.137 1.00 95.38 83 ILE A CA 1
ATOM 636 C C . ILE A 1 83 ? 6.123 -0.366 -0.331 1.00 95.38 83 ILE A C 1
ATOM 638 O O . ILE A 1 83 ? 6.421 0.717 -0.828 1.00 95.38 83 ILE A O 1
ATOM 642 N N . ALA A 1 84 ? 6.140 -1.492 -1.049 1.00 95.06 84 ALA A N 1
ATOM 643 C CA . ALA A 1 84 ? 6.512 -1.505 -2.462 1.00 95.06 84 ALA A CA 1
ATOM 644 C C . ALA A 1 84 ? 5.550 -0.660 -3.317 1.00 95.06 84 ALA A C 1
ATOM 646 O O . ALA A 1 84 ? 5.999 0.103 -4.174 1.00 95.06 84 ALA A O 1
ATOM 647 N N . LEU A 1 85 ? 4.240 -0.740 -3.057 1.00 95.94 85 LEU A N 1
ATOM 648 C CA . LEU A 1 85 ? 3.242 0.119 -3.700 1.00 95.94 85 LEU A CA 1
ATOM 649 C C . LEU A 1 85 ? 3.453 1.596 -3.356 1.00 95.94 85 LEU A C 1
ATOM 651 O O . LEU A 1 85 ? 3.356 2.423 -4.256 1.00 95.94 85 LEU A O 1
ATOM 655 N N . THR A 1 86 ? 3.806 1.928 -2.113 1.00 95.31 86 THR A N 1
ATOM 656 C CA . THR A 1 86 ? 4.122 3.302 -1.696 1.00 95.31 86 THR A CA 1
ATOM 657 C C . THR A 1 86 ? 5.340 3.831 -2.444 1.00 95.31 86 THR A C 1
ATOM 659 O O . THR A 1 86 ? 5.297 4.924 -2.992 1.00 95.31 86 THR A O 1
ATOM 662 N N . LEU A 1 87 ? 6.421 3.051 -2.542 1.00 93.38 87 LEU A N 1
ATOM 663 C CA . LEU A 1 87 ? 7.640 3.464 -3.247 1.00 93.38 87 LEU A CA 1
ATOM 664 C C . LEU A 1 87 ? 7.388 3.727 -4.738 1.00 93.38 87 LEU A C 1
ATOM 666 O O . LEU A 1 87 ? 7.893 4.712 -5.281 1.00 93.38 87 LEU A O 1
ATOM 670 N N . LEU A 1 88 ? 6.580 2.880 -5.390 1.00 92.44 88 LEU A N 1
ATOM 671 C 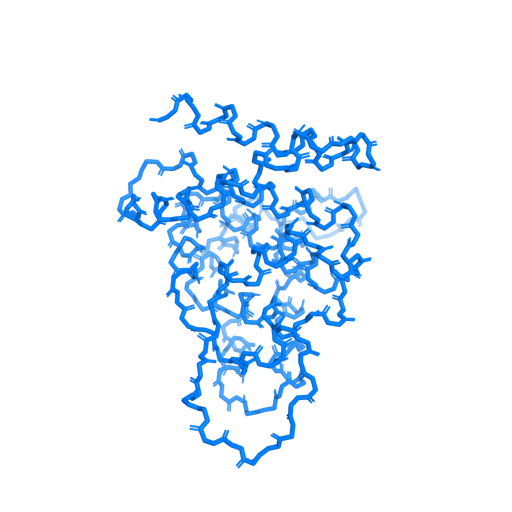CA . LEU A 1 88 ? 6.149 3.099 -6.773 1.00 92.44 88 LEU A CA 1
ATOM 672 C C . LEU A 1 88 ? 5.183 4.288 -6.891 1.00 92.44 88 LEU A C 1
ATOM 674 O O . LEU A 1 88 ? 5.287 5.060 -7.843 1.00 92.44 88 LEU A O 1
ATOM 678 N N . GLY A 1 89 ? 4.267 4.435 -5.933 1.00 91.69 89 GLY A N 1
ATOM 679 C CA . GLY A 1 89 ? 3.255 5.488 -5.869 1.00 91.69 89 GLY A CA 1
ATOM 680 C C . GLY A 1 89 ? 3.847 6.877 -5.656 1.00 91.69 89 GLY A C 1
ATOM 681 O O . GLY A 1 89 ? 3.382 7.825 -6.265 1.00 91.69 89 GLY A O 1
ATOM 682 N N . SER A 1 90 ? 4.945 6.994 -4.913 1.00 90.00 90 SER A N 1
ATOM 683 C CA . SER A 1 90 ? 5.661 8.261 -4.715 1.00 90.00 90 SER A CA 1
ATOM 684 C C . SER A 1 90 ? 6.389 8.773 -5.968 1.00 90.00 90 SER A C 1
ATOM 686 O O . SER A 1 90 ? 6.999 9.839 -5.932 1.00 90.00 90 SER A O 1
ATOM 688 N N . GLN A 1 91 ? 6.408 8.013 -7.069 1.00 87.25 91 GLN A N 1
ATOM 689 C CA . GLN A 1 91 ? 7.013 8.441 -8.332 1.00 87.25 91 GLN A CA 1
ATOM 690 C C . GLN A 1 91 ? 5.950 8.976 -9.285 1.00 87.25 91 GLN A C 1
ATOM 692 O O . GLN A 1 91 ? 4.944 8.308 -9.523 1.00 87.25 91 GLN A O 1
ATOM 697 N N . HIS A 1 92 ? 6.249 10.077 -9.980 1.00 85.62 92 HIS A N 1
ATOM 698 C CA . HIS A 1 92 ? 5.320 10.674 -10.945 1.00 85.62 92 HIS A CA 1
ATOM 699 C C . HIS A 1 92 ? 4.825 9.685 -12.016 1.00 85.62 92 HIS A C 1
ATOM 701 O O . HIS A 1 92 ? 3.686 9.746 -12.471 1.00 85.62 92 HIS A O 1
ATOM 707 N N . HIS A 1 93 ? 5.684 8.761 -12.446 1.00 85.75 93 HIS A N 1
ATOM 708 C CA . HIS A 1 93 ? 5.348 7.770 -13.473 1.00 85.75 93 HIS A CA 1
ATOM 709 C C . HIS A 1 93 ? 4.624 6.541 -12.898 1.00 85.75 93 HIS A C 1
ATOM 711 O O . HIS A 1 93 ? 3.911 5.853 -13.620 1.00 85.75 93 HIS A O 1
ATOM 717 N N . GLY A 1 94 ? 4.835 6.234 -11.613 1.00 89.12 94 GLY A N 1
ATOM 718 C CA . GLY A 1 94 ? 4.279 5.049 -10.962 1.00 89.12 94 GLY A CA 1
ATOM 719 C C . GLY A 1 94 ? 2.921 5.300 -10.309 1.00 89.12 94 GLY A C 1
ATOM 720 O O . GLY A 1 94 ? 2.068 4.411 -10.348 1.00 89.12 94 GLY A O 1
ATOM 721 N N . ALA A 1 95 ? 2.677 6.512 -9.804 1.00 90.62 95 ALA A N 1
ATOM 722 C CA . ALA A 1 95 ? 1.409 6.909 -9.195 1.00 90.62 95 ALA A CA 1
ATOM 723 C C . ALA A 1 95 ? 0.177 6.572 -10.042 1.00 90.62 95 ALA A C 1
ATOM 725 O O . ALA A 1 95 ? -0.710 5.904 -9.510 1.00 90.62 95 ALA A O 1
ATOM 726 N N . PRO A 1 96 ? 0.095 6.908 -11.350 1.00 91.00 96 PRO A N 1
ATOM 727 C CA . PRO A 1 96 ? -1.093 6.581 -12.141 1.00 91.00 96 PRO A CA 1
ATOM 728 C C . PRO A 1 96 ? -1.382 5.075 -12.175 1.00 91.00 96 PRO A C 1
ATOM 730 O O . PRO A 1 96 ? -2.537 4.652 -12.221 1.00 91.00 96 PRO A O 1
ATOM 733 N N . HIS A 1 97 ? -0.336 4.244 -12.131 1.00 92.19 97 HIS A N 1
ATOM 734 C CA . HIS A 1 97 ? -0.476 2.794 -12.109 1.00 92.19 97 HIS A CA 1
ATOM 735 C C . HIS A 1 97 ? -0.964 2.290 -10.751 1.00 92.19 97 HIS A C 1
ATOM 737 O O . HIS A 1 97 ? -1.892 1.487 -10.727 1.00 92.19 97 HIS A O 1
ATOM 743 N N . VAL A 1 98 ? -0.422 2.803 -9.644 1.00 93.81 98 VAL A N 1
ATOM 744 C CA . VAL A 1 98 ? -0.893 2.470 -8.287 1.00 93.81 98 VAL A CA 1
ATOM 745 C C . VAL A 1 98 ? -2.330 2.944 -8.067 1.00 93.81 98 VAL A C 1
ATOM 747 O O . VAL A 1 98 ? -3.158 2.191 -7.575 1.00 93.81 98 VAL A O 1
ATOM 750 N N . ILE A 1 99 ? -2.686 4.152 -8.504 1.00 92.88 99 ILE A N 1
ATOM 751 C CA . ILE A 1 99 ? -4.059 4.653 -8.362 1.00 92.88 99 ILE A CA 1
ATOM 752 C C . ILE A 1 99 ? -5.039 3.767 -9.143 1.00 92.88 99 ILE A C 1
ATOM 754 O O . ILE A 1 99 ? -6.123 3.451 -8.654 1.00 92.88 99 ILE A O 1
ATOM 758 N N . SER A 1 100 ? -4.650 3.309 -10.337 1.00 91.50 100 SER A N 1
ATOM 759 C CA . SER A 1 100 ? -5.503 2.447 -11.161 1.00 91.50 100 SER A CA 1
ATOM 760 C C . SER A 1 100 ? -5.796 1.077 -10.540 1.00 91.50 100 SER A C 1
ATOM 762 O O . SER A 1 100 ? -6.788 0.452 -10.914 1.00 91.50 100 SER A O 1
ATOM 764 N N . THR A 1 101 ? -4.974 0.594 -9.599 1.00 93.31 101 THR A N 1
ATOM 765 C CA . THR A 1 101 ? -5.217 -0.697 -8.940 1.00 93.31 101 THR A CA 1
ATOM 766 C C . THR A 1 101 ? -6.242 -0.607 -7.813 1.00 93.31 101 THR A C 1
ATOM 768 O O . THR A 1 101 ? -6.815 -1.638 -7.470 1.00 93.31 101 THR A O 1
ATOM 771 N N . TYR A 1 102 ? -6.549 0.584 -7.282 1.00 93.31 102 TYR A N 1
ATOM 772 C CA . TYR A 1 102 ? -7.548 0.726 -6.214 1.00 93.31 102 TYR A CA 1
ATOM 773 C C . TYR A 1 102 ? -8.950 0.297 -6.627 1.00 93.31 102 TYR A C 1
ATOM 775 O O . TYR A 1 102 ? -9.655 -0.277 -5.806 1.00 93.31 102 TYR A O 1
ATOM 783 N N . ASP A 1 103 ? -9.357 0.570 -7.871 1.00 89.88 103 ASP A N 1
ATOM 784 C CA . ASP A 1 103 ? -10.706 0.236 -8.353 1.00 89.88 103 ASP A CA 1
ATOM 785 C C . ASP A 1 103 ? -10.749 -1.048 -9.194 1.00 89.88 103 ASP A C 1
ATOM 787 O O . ASP A 1 103 ? -11.811 -1.486 -9.638 1.00 89.88 103 ASP A O 1
ATOM 791 N N . ARG A 1 104 ? -9.586 -1.664 -9.427 1.00 90.81 104 ARG A N 1
ATOM 792 C CA . ARG A 1 104 ? -9.467 -2.866 -10.245 1.00 90.81 104 ARG A CA 1
ATOM 793 C C . ARG A 1 104 ? -9.705 -4.113 -9.398 1.00 90.81 104 ARG A C 1
ATOM 795 O O . ARG A 1 104 ? -9.086 -4.277 -8.351 1.00 90.81 104 ARG A O 1
ATOM 802 N N . ALA A 1 105 ? -10.547 -5.008 -9.908 1.00 92.19 105 ALA A N 1
ATOM 803 C CA . ALA A 1 105 ? -10.740 -6.341 -9.350 1.00 92.19 105 ALA A CA 1
ATOM 804 C C . ALA A 1 105 ? -9.414 -7.122 -9.315 1.00 92.19 105 ALA A C 1
ATOM 806 O O . ALA A 1 105 ? -8.669 -7.154 -10.303 1.00 92.19 105 ALA A O 1
ATOM 807 N N . LEU A 1 106 ? -9.123 -7.730 -8.169 1.00 90.44 106 LEU A N 1
ATOM 808 C CA . LEU A 1 106 ? -7.971 -8.592 -7.957 1.00 90.44 106 LEU A CA 1
ATOM 809 C C . LEU A 1 106 ? -8.297 -10.024 -8.378 1.00 90.44 106 LEU A C 1
ATOM 811 O O . LEU A 1 106 ? -9.401 -10.519 -8.164 1.00 90.44 106 LEU A O 1
ATOM 815 N N . ASP A 1 107 ? -7.296 -10.727 -8.900 1.00 88.00 107 ASP A N 1
ATOM 816 C CA . ASP A 1 107 ? -7.368 -12.169 -9.155 1.00 88.00 107 ASP A CA 1
ATOM 817 C C . ASP A 1 107 ? -7.162 -12.960 -7.847 1.00 88.00 107 ASP A C 1
ATOM 819 O O . ASP A 1 107 ? -6.166 -13.658 -7.641 1.00 88.00 107 ASP A O 1
ATOM 823 N N . VAL A 1 108 ? -8.056 -12.714 -6.889 1.00 85.00 108 VAL A N 1
ATOM 824 C CA . VAL A 1 108 ? -8.100 -13.314 -5.553 1.00 85.00 108 VAL A CA 1
ATOM 825 C C . VAL A 1 108 ? -9.579 -13.464 -5.168 1.00 85.00 108 VAL A C 1
ATOM 827 O O . VAL A 1 108 ? -10.342 -12.541 -5.429 1.00 85.00 108 VAL A O 1
ATOM 830 N N . PRO A 1 109 ? -10.027 -14.572 -4.559 1.00 85.44 109 PRO A N 1
ATOM 831 C CA . PRO A 1 109 ? -11.402 -14.678 -4.064 1.00 85.44 109 PRO A CA 1
ATOM 832 C C . PRO A 1 109 ? -11.658 -13.754 -2.863 1.00 85.44 109 PRO A C 1
ATOM 834 O O . PRO A 1 109 ? -10.802 -13.658 -1.978 1.00 85.44 109 PRO A O 1
ATOM 837 N N . MET A 1 110 ? -12.850 -13.150 -2.762 1.00 84.75 110 MET A N 1
ATOM 838 C CA . MET A 1 110 ? -13.238 -12.308 -1.613 1.00 84.75 110 MET A CA 1
ATOM 839 C C . MET A 1 110 ? -13.018 -13.007 -0.262 1.00 84.75 110 MET A C 1
ATOM 841 O O . MET A 1 110 ? -12.485 -12.398 0.663 1.00 84.75 110 MET A O 1
ATOM 845 N N . ALA A 1 111 ? -13.318 -14.307 -0.165 1.00 83.56 111 ALA A N 1
ATOM 846 C CA . ALA A 1 111 ? -13.133 -15.097 1.058 1.00 83.56 111 ALA A CA 1
ATOM 847 C C . ALA A 1 111 ? -11.684 -15.092 1.590 1.00 83.56 111 ALA A C 1
ATOM 849 O O . ALA A 1 111 ? -11.455 -15.138 2.799 1.00 83.56 111 ALA A O 1
ATOM 850 N N . VAL A 1 112 ? -10.685 -14.995 0.702 1.00 83.44 112 VAL A N 1
ATOM 851 C CA . VAL A 1 112 ? -9.270 -14.889 1.099 1.00 83.44 112 VAL A CA 1
ATOM 852 C C . VAL A 1 112 ? -8.984 -13.522 1.726 1.00 83.44 112 VAL A C 1
ATOM 854 O O . VAL A 1 112 ? -8.251 -13.439 2.714 1.00 83.44 112 VAL A O 1
ATOM 857 N N . VAL A 1 113 ? -9.591 -12.464 1.181 1.00 82.56 113 VAL A N 1
ATOM 858 C CA . VAL A 1 113 ? -9.439 -11.081 1.651 1.00 82.56 113 VAL A CA 1
ATOM 859 C C . VAL A 1 113 ? -10.174 -10.843 2.963 1.00 82.56 113 VAL A C 1
ATOM 861 O O . VAL A 1 113 ? -9.614 -10.183 3.832 1.00 82.56 113 VAL A O 1
ATOM 864 N N . THR A 1 114 ? -11.374 -11.393 3.155 1.00 83.62 114 THR A N 1
ATOM 865 C CA . THR A 1 114 ? -12.145 -11.250 4.405 1.00 83.62 114 THR A CA 1
ATOM 866 C C . THR A 1 114 ? -11.699 -12.224 5.493 1.00 83.62 114 THR A C 1
ATOM 868 O O . THR A 1 114 ? -11.933 -11.980 6.670 1.00 83.62 114 THR A O 1
ATOM 871 N N . GLY A 1 115 ? -11.020 -13.317 5.130 1.00 76.06 115 GLY A N 1
ATOM 872 C CA . GLY A 1 115 ? -10.653 -14.377 6.069 1.00 76.06 115 GLY A CA 1
ATOM 873 C C . GLY A 1 115 ? -11.813 -15.313 6.426 1.00 76.06 115 GLY A C 1
ATOM 874 O O . GLY A 1 115 ? -11.661 -16.142 7.325 1.00 76.06 115 GLY A O 1
ATOM 875 N N . SER A 1 116 ? -12.944 -15.214 5.721 1.00 75.50 116 SER A N 1
ATOM 876 C CA . SER A 1 116 ? -14.123 -16.056 5.927 1.00 75.50 116 SER A CA 1
ATOM 877 C C . SER A 1 116 ? -13.821 -17.516 5.572 1.00 75.50 116 SER A C 1
ATOM 879 O O . SER A 1 116 ? -13.406 -17.830 4.457 1.00 75.50 116 SER A O 1
ATOM 881 N N . LYS A 1 117 ? -14.068 -18.435 6.511 1.00 59.34 117 LYS A N 1
ATOM 882 C CA . LYS A 1 117 ? -14.110 -19.883 6.248 1.00 59.34 117 LYS A CA 1
ATOM 883 C C . LYS A 1 117 ? -15.496 -20.254 5.701 1.00 59.34 117 LYS A C 1
ATOM 885 O O . LYS A 1 117 ? -16.265 -20.883 6.415 1.00 59.34 117 LYS A O 1
ATOM 890 N N . GLN A 1 118 ? -15.872 -19.805 4.506 1.00 52.50 118 GLN A N 1
ATOM 891 C CA . GLN A 1 118 ? -17.150 -20.231 3.921 1.00 52.50 118 GLN A CA 1
ATOM 892 C C . GLN A 1 118 ? -16.971 -21.481 3.057 1.00 52.50 118 GLN A C 1
ATOM 894 O O . GLN A 1 118 ? -16.123 -21.523 2.166 1.00 52.50 118 GLN A O 1
ATOM 899 N N . SER A 1 119 ? -17.763 -22.500 3.402 1.00 40.84 119 SER A N 1
ATOM 900 C CA . SER A 1 119 ? -17.978 -23.749 2.677 1.00 40.84 119 SER A CA 1
ATOM 901 C C . SER A 1 119 ? -18.437 -23.479 1.245 1.00 40.84 119 SER A C 1
ATOM 903 O O . SER A 1 119 ? -19.182 -22.540 0.983 1.00 40.84 119 SER A O 1
ATOM 905 N N . ALA A 1 120 ? -17.977 -24.314 0.321 1.00 41.19 120 ALA A N 1
ATOM 906 C CA . ALA A 1 120 ? -18.042 -24.114 -1.122 1.00 41.19 120 ALA A CA 1
ATOM 907 C C . ALA A 1 120 ? -19.431 -24.313 -1.778 1.00 41.19 120 ALA A C 1
ATOM 909 O O . ALA A 1 120 ? -19.474 -24.638 -2.960 1.00 41.19 120 ALA A O 1
ATOM 910 N N . GLU A 1 121 ? -20.554 -24.154 -1.067 1.00 45.12 121 GLU A N 1
ATOM 911 C CA . GLU A 1 121 ? -21.856 -24.661 -1.554 1.00 45.12 121 GLU A CA 1
ATOM 912 C C . GLU A 1 121 ? -22.963 -23.642 -1.841 1.00 45.12 121 GLU A C 1
ATOM 914 O O . GLU A 1 121 ? -23.992 -24.035 -2.380 1.00 45.12 121 GLU A O 1
ATOM 919 N N . GLU A 1 122 ? -22.780 -22.340 -1.628 1.00 40.34 122 GLU A N 1
ATOM 920 C CA . GLU A 1 122 ? -23.806 -21.370 -2.036 1.00 40.34 122 GLU A CA 1
ATOM 921 C C . GLU A 1 122 ? -23.253 -20.419 -3.090 1.00 40.34 122 GLU A C 1
ATOM 923 O O . GLU A 1 122 ? -22.241 -19.751 -2.878 1.00 40.34 122 GLU A O 1
ATOM 928 N N . GLY A 1 123 ? -23.911 -20.431 -4.256 1.00 42.94 123 GLY A N 1
ATOM 929 C CA . GLY A 1 123 ? -23.581 -19.730 -5.497 1.00 42.94 123 GLY A CA 1
ATOM 930 C C . GLY A 1 123 ? -23.563 -18.206 -5.402 1.00 42.94 123 GLY A C 1
ATOM 931 O O . GLY A 1 123 ? -24.246 -17.527 -6.165 1.00 42.94 123 GLY A O 1
ATOM 932 N N . ASN A 1 124 ? -22.747 -17.660 -4.508 1.00 43.28 124 ASN A N 1
ATOM 933 C CA . ASN A 1 124 ? -22.394 -16.258 -4.516 1.00 43.28 124 ASN A CA 1
ATOM 934 C C . ASN A 1 124 ? -21.531 -15.999 -5.745 1.00 43.28 124 ASN A C 1
ATOM 936 O O . ASN A 1 124 ? -20.499 -16.640 -5.957 1.00 43.28 124 ASN A O 1
ATOM 940 N N . THR A 1 125 ? -21.984 -15.050 -6.561 1.00 48.69 125 THR A N 1
ATOM 941 C CA . THR A 1 125 ? -21.183 -14.372 -7.578 1.00 48.69 125 THR A CA 1
ATOM 942 C C . THR A 1 125 ? -19.741 -14.269 -7.103 1.00 48.69 125 THR A C 1
ATOM 944 O O . THR A 1 125 ? -19.513 -13.803 -5.988 1.00 48.69 125 THR A O 1
ATOM 947 N N . LEU A 1 126 ? -18.795 -14.747 -7.920 1.00 59.12 126 LEU A N 1
ATOM 948 C CA . LEU A 1 126 ? -17.349 -14.656 -7.697 1.00 59.12 126 LEU A CA 1
ATOM 949 C C . LEU A 1 126 ? -16.958 -13.177 -7.568 1.00 59.12 126 LEU A C 1
ATOM 951 O O . LEU A 1 126 ? -16.486 -12.551 -8.515 1.00 59.12 126 LEU A O 1
ATOM 955 N N . GLU A 1 127 ? -17.238 -12.578 -6.416 1.00 77.69 127 GLU A N 1
ATOM 956 C CA . GLU A 1 127 ? -16.891 -11.202 -6.148 1.00 77.69 127 GLU A CA 1
ATOM 957 C C . GLU A 1 127 ? -15.384 -11.163 -5.967 1.00 77.69 127 GLU A C 1
ATOM 959 O O . GLU A 1 127 ? -14.794 -11.795 -5.085 1.00 77.69 127 GLU A O 1
ATOM 964 N N . HIS A 1 128 ? -14.753 -10.439 -6.877 1.00 82.75 128 HIS A N 1
ATOM 965 C CA . HIS A 1 128 ? -13.333 -10.198 -6.840 1.00 82.75 128 HIS A CA 1
ATOM 966 C C . HIS A 1 128 ? -13.101 -8.891 -6.073 1.00 82.75 128 HIS A C 1
ATOM 968 O O . HIS A 1 128 ? -13.528 -7.829 -6.542 1.00 82.75 128 HIS A O 1
ATOM 974 N N . PRO A 1 129 ? -12.436 -8.946 -4.904 1.00 91.06 129 PRO A N 1
ATOM 975 C CA . PRO A 1 129 ? -12.142 -7.776 -4.106 1.00 91.06 129 PRO A CA 1
ATOM 976 C C . PRO A 1 129 ? -11.214 -6.856 -4.880 1.00 91.06 129 PRO A C 1
ATOM 978 O O . PRO A 1 129 ? -10.426 -7.281 -5.729 1.00 91.06 129 PRO A O 1
ATOM 981 N N . LYS A 1 130 ? -11.268 -5.581 -4.549 1.00 94.56 130 LYS A N 1
ATOM 982 C CA . LYS A 1 130 ? -10.338 -4.574 -5.036 1.00 94.56 130 LYS A CA 1
ATOM 983 C C . LYS A 1 130 ? -9.225 -4.380 -4.018 1.00 94.56 130 LYS A C 1
ATOM 985 O O . LYS A 1 130 ? -9.357 -4.724 -2.842 1.00 94.56 130 LYS A O 1
ATOM 990 N N . LEU A 1 131 ? -8.125 -3.762 -4.445 1.00 95.25 131 LEU A N 1
ATOM 991 C CA . LEU A 1 13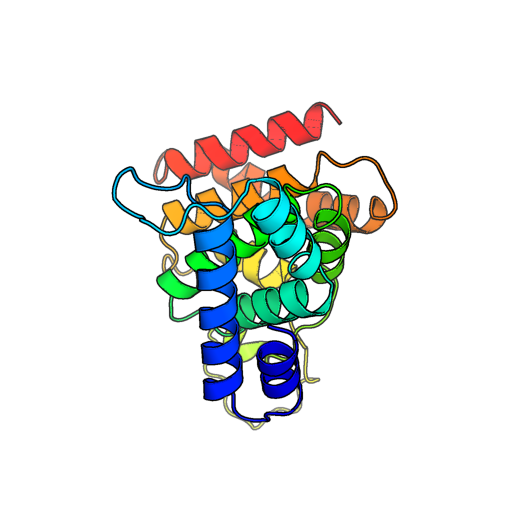1 ? -7.063 -3.380 -3.509 1.00 95.25 131 LEU A CA 1
ATOM 992 C C . LEU A 1 131 ? -7.605 -2.462 -2.402 1.00 95.25 131 LEU A C 1
ATOM 994 O O . LEU A 1 131 ? -7.228 -2.617 -1.244 1.00 95.25 131 LEU A O 1
ATOM 998 N N . LEU A 1 132 ? -8.511 -1.541 -2.749 1.00 95.31 132 LEU A N 1
ATOM 999 C CA . LEU A 1 132 ? -9.115 -0.619 -1.789 1.00 95.31 132 LEU A CA 1
ATOM 1000 C C . LEU A 1 132 ? -9.872 -1.344 -0.666 1.00 95.31 132 LEU A C 1
ATOM 1002 O O . LEU A 1 132 ? -9.791 -0.907 0.481 1.00 95.31 132 LEU A O 1
ATOM 1006 N N . ASP A 1 133 ? -10.536 -2.461 -0.973 1.00 94.31 133 ASP A N 1
ATOM 1007 C CA . ASP A 1 133 ? -11.273 -3.252 0.017 1.00 94.31 133 ASP A CA 1
ATOM 1008 C C . ASP A 1 133 ? -10.307 -3.846 1.045 1.00 94.31 133 ASP A C 1
ATOM 1010 O O . ASP A 1 133 ? -10.484 -3.668 2.250 1.00 94.31 133 ASP A O 1
ATOM 1014 N N . MET A 1 134 ? -9.212 -4.459 0.578 1.00 95.19 134 MET A N 1
ATOM 1015 C CA . MET A 1 134 ? -8.188 -5.017 1.464 1.00 95.19 134 MET A CA 1
ATOM 1016 C C . MET A 1 134 ? -7.520 -3.937 2.328 1.00 95.19 134 MET A C 1
ATOM 1018 O O . MET A 1 134 ? -7.328 -4.136 3.526 1.00 95.19 134 MET A O 1
ATOM 1022 N N . LEU A 1 135 ? -7.200 -2.770 1.757 1.00 96.69 135 LEU A N 1
ATOM 1023 C CA . LEU A 1 135 ? -6.622 -1.654 2.516 1.00 96.69 135 LEU A CA 1
ATOM 1024 C C . LEU A 1 135 ? -7.604 -1.081 3.547 1.00 96.69 135 LEU A C 1
ATOM 1026 O O . LEU A 1 135 ? -7.189 -0.736 4.652 1.00 96.69 135 LEU A O 1
ATOM 1030 N N . SER A 1 136 ? -8.898 -1.018 3.219 1.00 95.88 136 SER A N 1
ATOM 1031 C CA . SER A 1 136 ? -9.945 -0.617 4.163 1.00 95.88 136 SER A CA 1
ATOM 1032 C C . SER A 1 136 ? -10.038 -1.598 5.332 1.00 95.88 136 SER A C 1
ATOM 1034 O O . SER A 1 136 ? -10.077 -1.165 6.482 1.00 95.88 136 SER A O 1
ATOM 1036 N N . ILE A 1 137 ? -9.989 -2.907 5.061 1.00 95.12 137 ILE A N 1
ATOM 1037 C CA . ILE A 1 137 ? -10.007 -3.934 6.108 1.00 95.12 137 ILE A CA 1
ATOM 1038 C C . ILE A 1 137 ? -8.766 -3.836 7.007 1.00 95.12 137 ILE A C 1
ATOM 1040 O O . ILE A 1 137 ? -8.894 -3.921 8.228 1.00 95.12 137 ILE A O 1
ATOM 1044 N N . ILE A 1 138 ? -7.579 -3.601 6.431 1.00 96.12 138 ILE A N 1
ATOM 1045 C CA . ILE A 1 138 ? -6.356 -3.372 7.214 1.00 96.12 138 ILE A CA 1
ATOM 1046 C C . ILE A 1 138 ? -6.519 -2.155 8.130 1.00 96.12 138 ILE A C 1
ATOM 1048 O O . ILE A 1 138 ? -6.163 -2.225 9.303 1.00 96.12 138 ILE A O 1
ATOM 1052 N N . LEU A 1 139 ? -7.055 -1.042 7.617 1.00 95.94 139 LEU A N 1
ATOM 1053 C CA . LEU A 1 139 ? -7.228 0.178 8.406 1.00 95.94 139 LEU A CA 1
ATOM 1054 C C . LEU A 1 139 ? -8.253 0.023 9.526 1.00 95.94 139 LEU A C 1
ATOM 1056 O O . LEU A 1 139 ? -7.970 0.475 10.632 1.00 95.94 139 LEU A O 1
ATOM 1060 N N . LYS A 1 140 ? -9.405 -0.603 9.259 1.00 95.00 140 LYS A N 1
ATOM 1061 C CA . LYS A 1 140 ? -10.434 -0.856 10.278 1.00 95.00 140 LYS A CA 1
ATOM 1062 C C . LYS A 1 140 ? -9.912 -1.776 11.377 1.00 95.00 140 LYS A C 1
ATOM 1064 O O . LYS A 1 140 ? -10.047 -1.452 12.549 1.00 95.00 140 LYS A O 1
ATOM 1069 N N . ASN A 1 141 ? -9.219 -2.850 10.987 1.00 94.19 141 ASN A N 1
ATOM 1070 C CA . ASN A 1 141 ? -8.618 -3.821 11.901 1.00 94.19 141 ASN A CA 1
ATOM 1071 C C . ASN A 1 141 ? -9.608 -4.369 12.946 1.00 94.19 141 ASN A C 1
ATOM 1073 O O . ASN A 1 141 ? -9.235 -4.559 14.101 1.00 94.19 141 ASN A O 1
ATOM 1077 N N . ASP A 1 142 ? -10.852 -4.636 12.535 1.00 91.56 142 ASP A N 1
ATOM 1078 C CA . ASP A 1 142 ? -11.922 -5.103 13.431 1.00 91.56 142 ASP A CA 1
ATOM 1079 C C . ASP A 1 142 ? -11.521 -6.392 14.182 1.00 91.56 142 ASP A C 1
ATOM 1081 O O . ASP A 1 142 ? -11.802 -6.548 15.368 1.00 91.56 142 ASP A O 1
ATOM 1085 N N . ASP A 1 143 ? -10.762 -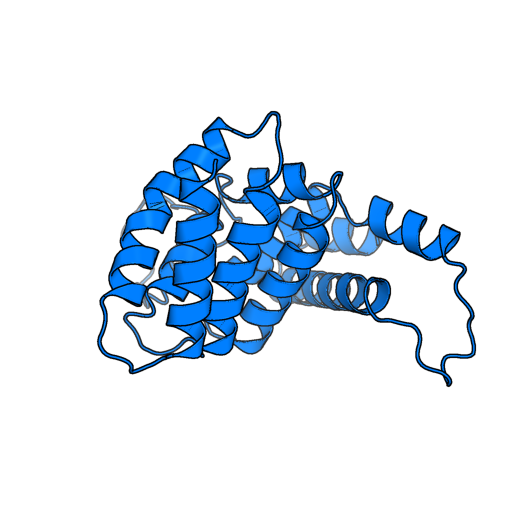7.271 13.517 1.00 88.31 143 ASP A N 1
ATOM 1086 C CA . ASP A 1 143 ? -10.260 -8.532 14.082 1.00 88.31 143 ASP A CA 1
ATOM 1087 C C . ASP A 1 143 ? -9.009 -8.366 14.973 1.00 88.31 143 ASP A C 1
ATOM 1089 O O . ASP A 1 143 ? -8.522 -9.344 15.540 1.00 88.31 143 ASP A O 1
ATOM 1093 N N . LYS A 1 144 ? -8.428 -7.160 15.057 1.00 90.69 144 LYS A N 1
ATOM 1094 C CA . LYS A 1 144 ? -7.169 -6.858 15.771 1.00 90.69 144 LYS A CA 1
ATOM 1095 C C . LYS A 1 144 ? -5.966 -7.727 15.355 1.00 90.69 144 LYS A C 1
ATOM 1097 O O . LYS A 1 144 ? -5.049 -7.958 16.140 1.00 90.69 144 LYS A O 1
ATOM 1102 N N . VAL A 1 145 ? -5.941 -8.196 14.104 1.00 91.12 145 VAL A N 1
ATOM 1103 C CA . VAL A 1 145 ? -4.875 -9.063 13.553 1.00 91.12 145 VAL A CA 1
ATOM 1104 C C . VAL A 1 145 ? -3.764 -8.294 12.835 1.00 91.12 145 VAL A C 1
ATOM 1106 O O . VAL A 1 145 ? -2.702 -8.858 12.557 1.00 91.12 145 VAL A O 1
ATOM 1109 N N . PHE A 1 146 ? -3.992 -7.023 12.498 1.00 94.75 146 PHE A N 1
ATOM 1110 C CA . PHE A 1 146 ? -3.030 -6.200 11.770 1.00 94.75 146 PHE A CA 1
ATOM 1111 C C . PHE A 1 146 ? -2.206 -5.334 12.731 1.00 94.75 146 PHE A C 1
ATOM 1113 O O . PHE A 1 146 ? -2.783 -4.559 13.494 1.00 94.75 146 PHE A O 1
ATOM 1120 N N . PRO A 1 147 ? -0.862 -5.409 12.681 1.00 94.88 147 PRO A N 1
ATOM 1121 C CA . PRO A 1 147 ? -0.003 -4.576 13.513 1.00 94.88 147 PRO A CA 1
ATOM 1122 C C . PRO A 1 147 ? -0.180 -3.073 13.232 1.00 94.88 147 PRO A C 1
ATOM 1124 O O . PRO A 1 147 ? -0.355 -2.692 12.067 1.00 94.88 147 PRO A O 1
ATOM 1127 N N . PRO A 1 148 ? -0.010 -2.200 14.242 1.00 95.25 148 PRO A N 1
ATOM 1128 C CA . PRO A 1 148 ? -0.124 -0.748 14.077 1.00 95.25 148 PRO A CA 1
ATOM 1129 C C . PRO A 1 148 ? 0.781 -0.186 12.968 1.00 95.25 148 PRO A C 1
ATOM 1131 O O . PRO A 1 148 ? 0.383 0.682 12.196 1.00 95.25 148 PRO A O 1
ATOM 1134 N N . GLN A 1 149 ? 1.997 -0.718 12.816 1.00 95.06 149 GLN A N 1
ATOM 1135 C CA . GLN A 1 149 ? 2.951 -0.264 11.797 1.00 95.06 149 GLN A CA 1
ATOM 1136 C C . GLN A 1 149 ? 2.449 -0.530 10.372 1.00 95.06 149 GLN A C 1
ATOM 1138 O O . GLN A 1 149 ? 2.621 0.313 9.494 1.00 95.06 149 GLN A O 1
ATOM 1143 N N . LEU A 1 150 ? 1.790 -1.671 10.140 1.00 96.62 150 LEU A N 1
ATOM 1144 C CA . LEU A 1 150 ? 1.173 -1.978 8.848 1.00 96.62 150 LEU A CA 1
ATOM 1145 C C . LEU A 1 150 ? 0.056 -0.970 8.539 1.00 96.62 150 LEU A C 1
ATOM 1147 O O . LEU A 1 150 ? 0.012 -0.421 7.439 1.00 96.62 150 LEU A O 1
ATOM 1151 N N . ARG A 1 151 ? -0.803 -0.671 9.520 1.00 96.88 151 ARG A N 1
ATOM 1152 C CA . ARG A 1 151 ? -1.891 0.314 9.382 1.00 96.88 151 ARG A CA 1
ATOM 1153 C C . ARG A 1 151 ? -1.347 1.713 9.068 1.00 96.88 151 ARG A C 1
ATOM 1155 O O . ARG A 1 151 ? -1.810 2.359 8.130 1.00 96.88 151 ARG A O 1
ATOM 1162 N N . ALA A 1 152 ? -0.304 2.149 9.774 1.00 96.69 152 ALA A N 1
ATOM 1163 C CA . ALA A 1 152 ? 0.376 3.422 9.520 1.00 96.69 152 ALA A CA 1
ATOM 1164 C C . ALA A 1 152 ? 1.044 3.487 8.127 1.00 96.69 152 ALA A C 1
ATOM 1166 O O . ALA A 1 152 ? 1.061 4.538 7.478 1.00 96.69 152 ALA A O 1
ATOM 1167 N N . ASN A 1 153 ? 1.553 2.363 7.620 1.00 97.12 153 ASN A N 1
ATOM 1168 C CA . ASN A 1 153 ? 2.100 2.289 6.265 1.00 97.12 153 ASN A CA 1
ATOM 1169 C C . ASN A 1 153 ? 1.007 2.348 5.189 1.00 97.12 153 ASN A C 1
ATOM 1171 O O . ASN A 1 153 ? 1.222 2.979 4.155 1.00 97.12 153 ASN A O 1
ATOM 1175 N N . VAL A 1 154 ? -0.177 1.774 5.439 1.00 97.38 154 VAL A N 1
ATOM 1176 C CA . VAL A 1 154 ? -1.349 1.942 4.557 1.00 97.38 154 VAL A CA 1
ATOM 1177 C C . VAL A 1 154 ? -1.789 3.403 4.503 1.00 97.38 154 VAL A C 1
ATOM 1179 O O . VAL A 1 154 ? -2.045 3.927 3.421 1.00 97.38 154 VAL A O 1
ATOM 1182 N N . CYS A 1 155 ? -1.796 4.090 5.645 1.00 96.12 155 CYS A N 1
ATOM 1183 C CA . CYS A 1 155 ? -1.966 5.537 5.692 1.00 96.12 155 CYS A CA 1
ATOM 1184 C C . CYS A 1 155 ? -0.946 6.226 4.750 1.00 96.12 155 CYS A C 1
ATOM 1186 O O . CYS A 1 155 ? -1.317 6.962 3.833 1.00 96.12 155 CYS A O 1
ATOM 1188 N N . THR A 1 156 ? 0.344 5.929 4.894 1.00 94.50 156 THR A N 1
ATOM 1189 C CA . THR A 1 156 ? 1.393 6.554 4.068 1.00 94.50 156 THR A CA 1
ATOM 1190 C C . THR A 1 156 ? 1.214 6.282 2.567 1.00 94.50 156 THR A C 1
ATOM 1192 O O . THR A 1 156 ? 1.434 7.183 1.755 1.00 94.50 156 THR A O 1
ATOM 1195 N N . LEU A 1 157 ? 0.756 5.083 2.186 1.00 95.31 157 LEU A N 1
ATOM 1196 C CA . LEU A 1 157 ? 0.407 4.755 0.802 1.00 95.31 157 LEU A CA 1
ATOM 1197 C C . LEU A 1 157 ? -0.643 5.728 0.247 1.00 95.31 157 LEU A C 1
ATOM 1199 O O . LEU A 1 157 ? -0.429 6.300 -0.822 1.00 95.31 157 LEU A O 1
ATOM 1203 N N . PHE A 1 158 ? -1.737 5.964 0.975 1.00 93.44 158 PHE A N 1
ATOM 1204 C CA . PHE A 1 158 ? -2.783 6.896 0.547 1.00 93.44 158 PHE A CA 1
ATOM 1205 C C . PHE A 1 158 ? -2.264 8.327 0.375 1.00 93.44 158 PHE A C 1
ATOM 1207 O O . PHE A 1 158 ? -2.589 8.966 -0.625 1.00 93.44 158 PHE A O 1
ATOM 1214 N N . GLY A 1 159 ? -1.409 8.797 1.287 1.00 88.81 159 GLY A N 1
ATOM 1215 C CA . GLY A 1 159 ? -0.781 10.116 1.177 1.00 88.81 159 GLY A CA 1
ATOM 1216 C C . GLY A 1 159 ? 0.145 10.250 -0.039 1.00 88.81 159 GLY A C 1
ATOM 1217 O O . GLY A 1 159 ? 0.141 11.284 -0.702 1.00 88.81 159 GLY A O 1
ATOM 1218 N N . SER A 1 160 ? 0.901 9.197 -0.373 1.00 86.69 160 SER A N 1
ATOM 1219 C CA . SER A 1 160 ? 1.874 9.223 -1.481 1.00 86.69 160 SER A CA 1
ATOM 1220 C C . SER A 1 160 ? 1.247 9.413 -2.865 1.00 86.69 160 SER A C 1
ATOM 1222 O O . SER A 1 160 ? 1.892 9.941 -3.765 1.00 86.69 160 SER A O 1
ATOM 1224 N N . VAL A 1 161 ? -0.008 8.991 -3.034 1.00 81.56 161 VAL A N 1
ATOM 1225 C CA . VAL A 1 161 ? -0.712 9.016 -4.324 1.00 81.56 161 VAL A CA 1
ATOM 1226 C C . VAL A 1 161 ? -1.749 10.133 -4.428 1.00 81.56 161 VAL A C 1
ATOM 1228 O O . VAL A 1 161 ? -2.170 10.461 -5.534 1.00 81.56 161 VAL A O 1
ATOM 1231 N N . SER A 1 162 ? -2.185 10.713 -3.305 1.00 72.62 162 SER A N 1
ATOM 1232 C CA . SER A 1 162 ? -3.232 11.742 -3.290 1.00 72.62 162 SER A CA 1
ATOM 1233 C C . SER A 1 162 ? -2.741 13.146 -3.632 1.00 72.62 162 SER A C 1
ATOM 1235 O O . SER A 1 162 ? -3.562 13.996 -3.956 1.00 72.62 162 SER A O 1
ATOM 1237 N N . SER A 1 163 ? -1.434 13.397 -3.554 1.00 66.62 163 SER A N 1
ATOM 1238 C CA . SER A 1 163 ? -0.811 14.696 -3.849 1.00 66.62 163 SER A CA 1
ATOM 1239 C C . SER A 1 163 ? -0.569 14.944 -5.343 1.00 66.62 163 SER A C 1
ATOM 1241 O O . SER A 1 163 ? -0.026 15.979 -5.717 1.00 66.62 163 SER A O 1
ATOM 1243 N N . MET A 1 164 ? -0.927 13.993 -6.209 1.00 66.94 164 MET A N 1
ATOM 1244 C CA . MET A 1 164 ? -0.618 14.062 -7.632 1.00 66.94 164 MET A CA 1
ATOM 1245 C C . MET A 1 164 ? -1.780 14.627 -8.451 1.00 66.94 164 MET A C 1
ATOM 1247 O O . MET A 1 164 ? -2.809 13.979 -8.649 1.00 66.94 164 MET A O 1
ATOM 1251 N N . GLU A 1 165 ? -1.576 15.831 -8.982 1.00 57.44 165 GLU A N 1
ATOM 1252 C CA . GLU A 1 165 ? -2.455 16.476 -9.954 1.00 57.44 165 GLU A CA 1
ATOM 1253 C C . GLU A 1 165 ? -2.375 15.735 -11.300 1.00 57.44 165 GLU A C 1
ATOM 1255 O O . GLU A 1 165 ? -1.432 15.959 -12.053 1.00 57.44 165 GLU A O 1
ATOM 1260 N N . SER A 1 166 ? -3.313 14.822 -11.611 1.00 56.12 166 SER A N 1
ATOM 1261 C CA . SER A 1 166 ? -3.885 14.598 -12.969 1.00 56.12 166 SER A CA 1
ATOM 1262 C C . SER A 1 166 ? -4.398 13.175 -13.261 1.00 56.12 166 SER A C 1
ATOM 1264 O O . SER A 1 166 ? -3.914 12.162 -12.759 1.00 56.12 166 SER A O 1
ATOM 1266 N N . SER A 1 167 ? -5.354 13.116 -14.204 1.00 58.06 167 SER A N 1
ATOM 1267 C CA . SER A 1 167 ? -5.993 11.968 -14.896 1.00 58.06 167 SER A CA 1
ATOM 1268 C C . SER A 1 167 ? -6.770 10.947 -14.056 1.00 58.06 167 SER A C 1
ATOM 1270 O O . SER A 1 167 ? -7.750 10.388 -14.545 1.00 58.06 167 SER A O 1
ATOM 1272 N N . ALA A 1 168 ? -6.400 10.737 -12.794 1.00 72.88 168 ALA A N 1
ATOM 1273 C CA . ALA A 1 168 ? -7.023 9.748 -11.915 1.00 72.88 168 ALA A CA 1
ATOM 1274 C C . ALA A 1 168 ? -7.848 10.373 -10.773 1.00 72.88 168 ALA A C 1
ATOM 1276 O O . ALA A 1 168 ? -8.170 9.692 -9.800 1.00 72.88 168 ALA A O 1
ATOM 1277 N N . LEU A 1 169 ? -8.221 11.653 -10.912 1.00 81.12 169 LEU A N 1
ATOM 1278 C CA . LEU A 1 169 ? -8.972 12.420 -9.908 1.00 81.12 169 LEU A CA 1
ATOM 1279 C C . LEU A 1 169 ? -10.243 11.699 -9.454 1.00 81.12 169 LEU A C 1
ATOM 1281 O O . LEU A 1 169 ? -10.464 11.566 -8.260 1.00 81.12 169 LEU A O 1
ATOM 1285 N N . ARG A 1 170 ? -11.019 11.123 -10.383 1.00 86.69 170 ARG A N 1
ATOM 1286 C CA . ARG A 1 170 ? -12.239 10.368 -10.039 1.00 86.69 170 ARG A CA 1
ATOM 1287 C C . ARG A 1 170 ? -11.954 9.184 -9.114 1.00 86.69 170 ARG A C 1
ATOM 1289 O O . ARG A 1 170 ? -12.706 8.936 -8.175 1.00 86.69 170 ARG A O 1
ATOM 1296 N N . THR A 1 171 ? -10.871 8.452 -9.371 1.00 88.44 171 THR A N 1
ATOM 1297 C CA . THR A 1 171 ? -10.466 7.317 -8.534 1.00 88.44 171 THR A CA 1
ATOM 1298 C C . THR A 1 171 ? -9.970 7.800 -7.178 1.00 88.44 171 THR A C 1
ATOM 1300 O O . THR A 1 171 ? -10.352 7.229 -6.163 1.00 88.44 171 THR A O 1
ATOM 1303 N N . ILE A 1 172 ? -9.176 8.875 -7.138 1.00 88.88 172 ILE A N 1
ATOM 1304 C CA . ILE A 1 172 ? -8.706 9.477 -5.883 1.00 88.88 172 ILE A CA 1
ATOM 1305 C C . ILE A 1 172 ? -9.883 10.000 -5.056 1.00 88.88 172 ILE A C 1
ATOM 1307 O O . ILE A 1 172 ? -9.945 9.722 -3.866 1.00 88.88 172 ILE A O 1
ATOM 1311 N N . GLU A 1 173 ? -10.847 10.696 -5.656 1.00 89.88 173 GLU A N 1
ATOM 1312 C CA . GLU A 1 173 ? -12.056 11.163 -4.972 1.00 89.88 173 GLU A CA 1
ATOM 1313 C C . GLU A 1 173 ? -12.863 10.002 -4.399 1.00 89.88 173 GLU A C 1
ATOM 1315 O O . GLU A 1 173 ? -13.320 10.071 -3.259 1.00 89.88 173 GLU A O 1
ATOM 1320 N N . LYS A 1 174 ? -13.012 8.912 -5.159 1.00 90.56 174 LYS A N 1
ATOM 1321 C CA . LYS A 1 174 ? -13.658 7.690 -4.674 1.00 90.56 174 LYS A CA 1
ATOM 1322 C C . LYS A 1 174 ? -12.910 7.112 -3.473 1.00 90.56 174 LYS A C 1
ATOM 1324 O O . LYS A 1 174 ? -13.535 6.836 -2.456 1.00 90.56 174 LYS A O 1
ATOM 1329 N N . VAL A 1 175 ? -11.583 6.999 -3.558 1.00 91.62 175 VAL A N 1
ATOM 1330 C CA . VAL A 1 175 ? -10.729 6.551 -2.446 1.00 91.62 175 VAL A CA 1
ATOM 1331 C C . VAL A 1 175 ? -10.894 7.468 -1.230 1.00 91.62 175 VAL A C 1
ATOM 1333 O O . VAL A 1 175 ? -11.158 6.965 -0.140 1.00 91.62 175 VAL A O 1
ATOM 1336 N N . LYS A 1 176 ? -10.827 8.798 -1.406 1.00 92.38 176 LYS A N 1
ATOM 1337 C CA . LYS A 1 176 ? -11.050 9.790 -0.341 1.00 92.38 176 LYS A CA 1
ATOM 1338 C C . LYS A 1 176 ? -12.426 9.578 0.304 1.00 92.38 176 LYS A C 1
ATOM 1340 O O . LYS A 1 176 ? -12.503 9.467 1.521 1.00 92.38 176 LYS A O 1
ATOM 1345 N N . ARG A 1 177 ? -13.505 9.449 -0.479 1.00 93.00 177 ARG A N 1
ATOM 1346 C CA . ARG A 1 177 ? -14.873 9.218 0.037 1.00 93.00 177 ARG A CA 1
ATOM 1347 C C . ARG A 1 177 ? -14.993 7.919 0.835 1.00 93.00 177 ARG A C 1
ATOM 1349 O O . ARG A 1 177 ? -15.640 7.917 1.874 1.00 93.00 177 ARG A O 1
ATOM 1356 N N . THR A 1 178 ? -14.371 6.835 0.374 1.00 93.12 178 THR A N 1
ATOM 1357 C CA . THR A 1 178 ? -14.426 5.530 1.050 1.00 93.12 178 THR A CA 1
ATOM 1358 C C . THR A 1 178 ? -13.584 5.493 2.327 1.00 93.12 178 THR A C 1
ATOM 1360 O O . THR A 1 178 ? -13.996 4.894 3.317 1.00 93.12 178 THR A O 1
ATOM 1363 N N . ILE A 1 179 ? -12.402 6.113 2.320 1.00 95.31 179 ILE A N 1
ATOM 1364 C CA . ILE A 1 179 ? -11.406 5.965 3.391 1.00 95.31 179 ILE A CA 1
ATOM 1365 C C . ILE A 1 179 ? -11.499 7.073 4.443 1.00 95.31 179 ILE A C 1
ATOM 1367 O O . ILE A 1 179 ? -11.205 6.815 5.608 1.00 95.31 179 ILE A O 1
ATOM 1371 N N . LYS A 1 180 ? -11.961 8.279 4.086 1.00 94.50 180 LYS A N 1
ATOM 1372 C CA . LYS A 1 180 ? -12.078 9.409 5.023 1.00 94.50 180 LYS A CA 1
ATOM 1373 C C . LYS A 1 180 ? -12.868 9.063 6.298 1.00 94.50 180 LYS A C 1
ATOM 1375 O O . LYS A 1 180 ? -12.332 9.341 7.365 1.00 94.50 180 LYS A O 1
ATOM 1380 N N . PRO A 1 181 ? -14.037 8.388 6.246 1.00 96.00 181 PRO A N 1
ATOM 1381 C CA . PRO A 1 181 ? -14.753 7.995 7.464 1.00 96.00 181 PRO A CA 1
ATOM 1382 C C . PRO A 1 181 ? -13.948 7.041 8.358 1.00 96.00 181 PRO A C 1
ATOM 1384 O O . PRO A 1 181 ? -13.991 7.155 9.578 1.00 96.00 181 PRO A O 1
ATOM 1387 N N . VAL A 1 182 ? -13.177 6.126 7.756 1.00 95.94 182 VAL A N 1
ATOM 1388 C CA . VAL A 1 182 ? -12.325 5.179 8.495 1.00 95.94 182 VAL A CA 1
ATOM 1389 C C . VAL A 1 182 ? -11.189 5.917 9.203 1.00 95.94 182 VAL A C 1
ATOM 1391 O O . VAL A 1 182 ? -10.923 5.654 10.371 1.00 95.94 182 VAL A O 1
ATOM 1394 N N . LEU A 1 183 ? -10.537 6.865 8.522 1.00 95.62 183 LEU A N 1
ATOM 1395 C CA . LEU A 1 183 ? -9.469 7.672 9.119 1.00 95.62 183 LEU A CA 1
ATOM 1396 C C . LEU A 1 183 ? -9.990 8.569 10.247 1.00 95.62 183 LEU A C 1
ATOM 1398 O O . LEU A 1 183 ? -9.331 8.669 11.277 1.00 95.62 183 LEU A O 1
ATOM 1402 N N . SER A 1 184 ? -11.162 9.187 10.076 1.00 95.38 184 SER A N 1
ATOM 1403 C CA . SER A 1 184 ? -11.799 9.989 11.127 1.00 95.38 184 SER A CA 1
ATOM 1404 C C . SER A 1 184 ? -12.075 9.152 12.375 1.00 95.38 184 SER A C 1
ATOM 1406 O O . SER A 1 184 ? -11.646 9.538 13.457 1.00 95.38 184 SER A O 1
ATOM 1408 N N . GLY A 1 185 ? -12.661 7.959 12.215 1.00 94.38 185 GLY A N 1
ATOM 1409 C CA . GLY A 1 185 ? -12.894 7.050 13.340 1.00 94.38 185 GLY A CA 1
ATOM 1410 C C . GLY A 1 185 ? -11.608 6.631 14.064 1.00 94.38 185 GLY A C 1
ATOM 1411 O O . GLY A 1 185 ? -11.597 6.529 15.284 1.00 94.38 185 GLY A O 1
ATOM 1412 N N . ILE A 1 186 ? -10.496 6.448 13.339 1.00 94.38 186 ILE A N 1
ATOM 1413 C CA . ILE A 1 186 ? -9.184 6.157 13.947 1.00 94.38 186 ILE A CA 1
ATOM 1414 C C . ILE A 1 186 ? -8.678 7.337 14.788 1.00 94.38 186 ILE A C 1
ATOM 1416 O O . ILE A 1 186 ? -8.124 7.119 15.862 1.00 94.38 186 ILE A O 1
ATOM 1420 N N . VAL A 1 187 ? -8.827 8.572 14.300 1.00 93.81 187 VAL A N 1
ATOM 1421 C CA . VAL A 1 187 ? -8.365 9.782 15.005 1.00 93.81 187 VAL A CA 1
ATOM 1422 C C . VAL A 1 187 ? -9.216 10.076 16.243 1.00 93.81 187 VAL A C 1
ATOM 1424 O O . VAL A 1 187 ? -8.681 10.567 17.234 1.00 93.81 187 VAL A O 1
ATOM 1427 N N . GLU A 1 188 ? -10.513 9.773 16.188 1.00 92.31 188 GLU A N 1
ATOM 1428 C CA . GLU A 1 188 ? -11.461 9.958 17.295 1.00 92.31 188 GLU A CA 1
ATOM 1429 C C . GLU A 1 188 ? -11.385 8.852 18.356 1.00 92.31 188 GLU A C 1
ATOM 1431 O O . GLU A 1 188 ? -11.812 9.067 19.490 1.00 92.31 188 GLU A O 1
ATOM 1436 N N . ALA A 1 189 ? -10.847 7.679 18.010 1.00 88.06 189 ALA A N 1
ATOM 1437 C CA . ALA A 1 189 ? -10.666 6.584 18.955 1.00 88.06 189 ALA A CA 1
ATOM 1438 C C . ALA A 1 189 ? -9.741 6.984 20.119 1.00 88.06 189 ALA A C 1
ATOM 1440 O O . ALA A 1 189 ? -8.800 7.767 19.954 1.00 88.06 189 ALA A O 1
ATOM 1441 N N . ASP A 1 190 ? -9.977 6.407 21.300 1.00 74.69 190 ASP A N 1
ATOM 1442 C CA . ASP A 1 190 ? -9.074 6.582 22.440 1.00 74.69 190 ASP A CA 1
ATOM 1443 C C . ASP A 1 190 ? -7.668 6.055 22.087 1.00 74.69 190 ASP A C 1
ATOM 1445 O O . ASP A 1 190 ? -7.533 5.218 21.194 1.00 74.69 190 ASP A O 1
ATOM 1449 N N . LYS A 1 191 ? -6.614 6.589 22.719 1.00 71.88 191 LYS A N 1
ATOM 1450 C CA . LYS A 1 191 ? -5.188 6.530 22.302 1.00 71.88 191 LYS A CA 1
ATOM 1451 C C . LYS A 1 191 ? -4.530 5.132 22.324 1.00 71.88 191 LYS A C 1
ATOM 1453 O O . LYS A 1 191 ? -3.360 5.007 22.684 1.00 71.88 191 LYS A O 1
ATOM 1458 N N 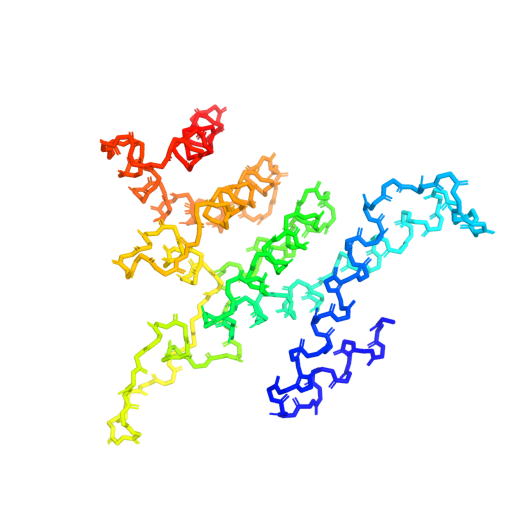. GLU A 1 192 ? -5.233 4.081 21.918 1.00 75.75 192 GLU A N 1
ATOM 1459 C CA . GLU A 1 192 ? -4.741 2.705 21.837 1.00 75.75 192 GLU A CA 1
ATOM 1460 C C . GLU A 1 192 ? -3.543 2.580 20.879 1.00 75.75 192 GLU A C 1
ATOM 1462 O O . GLU A 1 192 ? -2.598 1.844 21.156 1.00 75.75 192 GLU A O 1
ATOM 1467 N N . GLU A 1 193 ? -3.538 3.329 19.767 1.00 88.19 193 GLU A N 1
ATOM 1468 C CA . GLU A 1 193 ? -2.503 3.235 18.728 1.00 88.19 193 GLU A CA 1
ATOM 1469 C C . GLU A 1 193 ? -2.010 4.618 18.242 1.00 88.19 193 GLU A C 1
ATOM 1471 O O . GLU A 1 193 ? -2.355 5.065 17.140 1.00 88.19 193 GLU A O 1
ATOM 1476 N N . PRO A 1 194 ? -1.139 5.308 19.006 1.00 91.44 194 PRO A N 1
ATOM 1477 C CA . PRO A 1 194 ? -0.744 6.693 18.717 1.00 91.44 194 PRO A CA 1
ATOM 1478 C C . PRO A 1 194 ? -0.034 6.867 17.364 1.00 91.44 194 PRO A C 1
ATOM 1480 O O . PRO A 1 194 ? -0.160 7.907 16.712 1.00 91.44 194 PRO A O 1
ATOM 1483 N N . ILE A 1 195 ? 0.692 5.843 16.901 1.00 93.88 195 ILE A N 1
ATOM 1484 C CA . ILE A 1 195 ? 1.381 5.858 15.600 1.00 93.88 195 ILE A CA 1
ATOM 1485 C C . ILE A 1 195 ? 0.363 5.902 14.450 1.00 93.88 195 ILE A C 1
ATOM 1487 O O . ILE A 1 195 ? 0.542 6.654 13.491 1.00 93.88 195 ILE A O 1
ATOM 1491 N N . VAL A 1 196 ? -0.722 5.129 14.552 1.00 94.94 196 VAL A N 1
ATOM 1492 C CA . VAL A 1 196 ? -1.756 5.052 13.509 1.00 94.94 196 VAL A CA 1
ATOM 1493 C C . VAL A 1 196 ? -2.603 6.316 13.507 1.00 94.94 196 VAL A C 1
ATOM 1495 O O . VAL A 1 196 ? -2.860 6.860 12.436 1.00 94.94 196 VAL A O 1
ATOM 1498 N N . GLN A 1 197 ? -2.942 6.843 14.685 1.00 95.00 197 GLN A N 1
ATOM 1499 C CA . GLN A 1 197 ? -3.633 8.128 14.830 1.00 95.00 197 GLN A CA 1
ATOM 1500 C C . GLN A 1 197 ? -2.850 9.274 14.193 1.00 95.00 197 GLN A C 1
ATOM 1502 O O . GLN A 1 197 ? -3.397 10.046 13.407 1.00 95.00 197 GLN A O 1
ATOM 1507 N N . THR A 1 198 ? -1.547 9.351 14.477 1.00 95.38 198 THR A N 1
ATOM 1508 C CA . THR A 1 198 ? -0.668 10.376 13.901 1.00 95.38 198 THR A CA 1
ATOM 1509 C C . THR A 1 198 ? -0.625 10.270 12.375 1.00 95.38 198 THR A C 1
ATOM 1511 O O . THR A 1 198 ? -0.741 11.277 11.676 1.00 95.38 198 THR A O 1
ATOM 1514 N N . ALA A 1 199 ? -0.505 9.050 11.841 1.00 95.19 199 ALA A N 1
ATOM 1515 C CA . ALA A 1 199 ? -0.491 8.816 10.400 1.00 95.19 199 ALA A CA 1
ATOM 1516 C C . ALA A 1 199 ? -1.840 9.148 9.735 1.00 95.19 199 ALA A C 1
ATOM 1518 O O . ALA A 1 199 ? -1.856 9.767 8.672 1.00 95.19 199 ALA A O 1
ATOM 1519 N N . ALA A 1 200 ? -2.961 8.771 10.359 1.00 95.38 200 ALA A N 1
ATOM 1520 C CA . ALA A 1 200 ? -4.308 9.046 9.863 1.00 95.38 200 ALA A CA 1
ATOM 1521 C C . ALA A 1 200 ? -4.609 10.550 9.844 1.00 95.38 200 ALA A C 1
ATOM 1523 O O . ALA A 1 200 ? -5.051 11.074 8.820 1.00 95.38 200 ALA A O 1
ATOM 1524 N N . LYS A 1 201 ? -4.285 11.256 10.935 1.00 95.00 201 LYS A N 1
ATOM 1525 C CA . LYS A 1 201 ? -4.441 12.710 11.036 1.00 95.00 201 LYS A CA 1
ATOM 1526 C C . LYS A 1 201 ? -3.666 13.436 9.937 1.00 95.00 201 LYS A C 1
ATOM 1528 O O . LYS A 1 201 ? -4.244 14.240 9.219 1.00 95.00 201 LYS A O 1
ATOM 1533 N N . LYS A 1 202 ? -2.398 13.069 9.725 1.00 93.88 202 LYS A N 1
ATOM 1534 C CA . LYS A 1 202 ? -1.549 13.675 8.687 1.00 93.88 202 LYS A CA 1
ATOM 1535 C C . LYS A 1 202 ? -2.170 13.613 7.285 1.00 93.88 202 LYS A C 1
ATOM 1537 O O . LYS A 1 202 ? -1.980 14.526 6.489 1.00 93.88 202 LYS A O 1
ATOM 1542 N N . ILE A 1 203 ? -2.889 12.539 6.964 1.00 93.00 203 ILE A N 1
ATOM 1543 C CA . ILE A 1 203 ? -3.535 12.379 5.652 1.00 93.00 203 ILE A CA 1
ATOM 1544 C C . ILE A 1 203 ? -4.818 13.183 5.566 1.00 93.00 203 ILE A C 1
ATOM 1546 O O . ILE A 1 203 ? -5.080 13.778 4.527 1.00 93.00 203 ILE A O 1
ATOM 1550 N N . LEU A 1 204 ? -5.614 13.197 6.637 1.00 93.31 204 LEU A N 1
ATOM 1551 C CA . LEU A 1 204 ? -6.817 14.021 6.698 1.00 93.31 204 LEU A CA 1
ATOM 1552 C C . LEU A 1 204 ? -6.477 15.501 6.517 1.00 93.31 204 LEU A C 1
ATOM 1554 O O . LEU A 1 204 ? -7.144 16.163 5.726 1.00 93.31 204 LEU A O 1
ATOM 1558 N N . ASP A 1 205 ? -5.414 15.970 7.173 1.00 91.88 205 ASP A N 1
ATOM 1559 C CA . ASP A 1 205 ? -4.910 17.338 7.039 1.00 91.88 205 ASP A CA 1
ATOM 1560 C C . ASP A 1 205 ? -4.468 17.606 5.585 1.00 91.88 205 ASP A C 1
ATOM 1562 O O . ASP A 1 205 ? -4.970 18.524 4.939 1.00 91.88 205 ASP A O 1
ATOM 1566 N N . ALA A 1 206 ? -3.649 16.722 4.998 1.00 88.62 206 ALA A N 1
ATOM 1567 C CA . ALA A 1 206 ? -3.217 16.844 3.600 1.00 88.62 206 ALA A CA 1
ATOM 1568 C C . ALA A 1 206 ? -4.383 16.813 2.585 1.00 88.62 206 ALA A C 1
ATOM 1570 O O . ALA A 1 206 ? -4.309 17.410 1.512 1.00 88.62 206 ALA A O 1
ATOM 1571 N N . TRP A 1 207 ? -5.471 16.101 2.892 1.00 88.81 207 TRP A N 1
ATOM 1572 C CA . TRP A 1 207 ? -6.675 16.054 2.058 1.00 88.81 207 TRP A CA 1
ATOM 1573 C C . TRP A 1 207 ? -7.619 17.236 2.262 1.00 88.81 207 TRP A C 1
ATOM 1575 O O . TRP A 1 207 ? -8.536 17.379 1.459 1.00 88.81 207 TRP A O 1
ATOM 1585 N N . ALA A 1 208 ? -7.447 18.020 3.326 1.00 84.50 208 ALA A N 1
ATOM 1586 C CA . ALA A 1 208 ? -8.189 19.255 3.554 1.00 84.50 208 ALA A CA 1
ATOM 1587 C C . ALA A 1 208 ? -7.545 20.450 2.832 1.00 84.50 208 ALA A C 1
ATOM 1589 O O . ALA A 1 208 ? -8.244 21.392 2.476 1.00 84.50 208 ALA A O 1
ATOM 1590 N N . GLU A 1 209 ? -6.232 20.387 2.590 1.00 69.31 209 GLU A N 1
ATOM 1591 C CA . GLU A 1 209 ? -5.457 21.389 1.844 1.00 69.31 209 GLU A CA 1
ATOM 1592 C C . GLU A 1 209 ? -5.584 21.260 0.307 1.00 69.31 209 GLU A C 1
ATOM 1594 O O . GLU A 1 209 ? -5.077 22.119 -0.413 1.00 69.31 209 GLU A O 1
ATOM 1599 N N . THR A 1 210 ? -6.247 20.205 -0.199 1.00 58.69 210 THR A N 1
ATOM 1600 C CA . THR A 1 210 ? -6.448 19.901 -1.637 1.00 58.69 210 THR A CA 1
ATOM 1601 C C . THR A 1 210 ? -7.913 19.804 -2.029 1.00 58.69 210 THR A C 1
ATOM 1603 O O . THR A 1 210 ? -8.284 20.429 -3.044 1.00 58.69 210 THR A O 1
#